Protein AF-A0A6A6KRF0-F1 (afdb_monomer)

Structure (mmCIF, N/CA/C/O backbone):
data_AF-A0A6A6KRF0-F1
#
_entry.id   AF-A0A6A6KRF0-F1
#
loop_
_atom_site.group_PDB
_atom_site.id
_atom_site.type_symbol
_atom_site.label_atom_id
_atom_site.label_alt_id
_atom_site.label_comp_id
_atom_site.label_asym_id
_atom_site.label_entity_id
_atom_site.label_seq_id
_atom_site.pdbx_PDB_ins_code
_atom_site.Cartn_x
_atom_site.Cartn_y
_atom_site.Cartn_z
_atom_site.occupancy
_atom_site.B_iso_or_equiv
_atom_site.auth_seq_id
_atom_site.auth_comp_id
_atom_site.auth_asym_id
_atom_site.auth_atom_id
_atom_site.pdbx_PDB_model_num
ATOM 1 N N . MET A 1 1 ? -29.923 57.432 31.702 1.00 40.44 1 MET A N 1
ATOM 2 C CA . MET A 1 1 ? -30.692 56.488 30.865 1.00 40.44 1 MET A CA 1
ATOM 3 C C . MET A 1 1 ? -30.239 56.739 29.430 1.00 40.44 1 MET A C 1
ATOM 5 O O . MET A 1 1 ? -30.618 57.753 28.875 1.00 40.44 1 MET A O 1
ATOM 9 N N . ALA A 1 2 ? -29.153 56.120 28.953 1.00 29.38 2 ALA A N 1
ATOM 10 C CA . ALA A 1 2 ? -29.096 54.740 28.443 1.00 29.38 2 ALA A CA 1
ATOM 11 C C . ALA A 1 2 ? -30.158 54.537 27.341 1.00 29.38 2 ALA A C 1
ATOM 13 O O . ALA A 1 2 ? -31.324 54.795 27.592 1.00 29.38 2 ALA A O 1
ATOM 14 N N . SER A 1 3 ? -29.880 54.059 26.136 1.00 34.44 3 SER A N 1
ATOM 15 C CA . SER A 1 3 ? -28.674 53.484 25.549 1.00 34.44 3 SER A CA 1
ATOM 16 C C . SER A 1 3 ? -29.044 53.120 24.102 1.00 34.44 3 SER A C 1
ATOM 18 O O . SER A 1 3 ? -30.196 52.786 23.841 1.00 34.44 3 SER A O 1
ATOM 20 N N . THR A 1 4 ? -28.073 53.147 23.188 1.00 49.44 4 THR A N 1
ATOM 21 C CA . THR A 1 4 ? -27.932 52.157 22.098 1.00 49.44 4 THR A CA 1
ATOM 22 C C . THR A 1 4 ? -29.224 51.635 21.437 1.00 49.44 4 THR A C 1
ATOM 24 O O . THR A 1 4 ? -29.670 50.532 21.746 1.00 49.44 4 THR A O 1
ATOM 27 N N . SER A 1 5 ? -29.802 52.359 20.475 1.00 45.78 5 SER A N 1
ATOM 28 C CA . SER A 1 5 ? -30.867 51.788 19.620 1.00 45.78 5 SER A CA 1
ATOM 29 C C . SER A 1 5 ? -30.705 52.038 18.118 1.00 45.78 5 SER A C 1
ATOM 31 O O . SER A 1 5 ? -31.487 51.516 17.330 1.00 45.78 5 SER A O 1
ATOM 33 N N . HIS A 1 6 ? -29.659 52.752 17.688 1.00 45.44 6 HIS A N 1
ATOM 34 C CA . HIS A 1 6 ? -29.453 53.055 16.265 1.00 45.44 6 HIS A CA 1
ATOM 35 C C . HIS A 1 6 ? -28.364 52.218 15.572 1.00 45.44 6 HIS A C 1
ATOM 37 O O . HIS A 1 6 ? -28.175 52.367 14.371 1.00 45.44 6 HIS A O 1
ATOM 43 N N . PHE A 1 7 ? -27.703 51.287 16.275 1.00 43.88 7 PHE A N 1
ATOM 44 C CA . PHE A 1 7 ? -26.679 50.404 15.679 1.00 43.88 7 PHE A CA 1
ATOM 45 C C . PHE A 1 7 ? -27.105 48.925 15.550 1.00 43.88 7 PHE A C 1
ATOM 47 O O . PHE A 1 7 ? -26.391 48.119 14.967 1.00 43.88 7 PHE A O 1
ATOM 54 N N . THR A 1 8 ? -28.300 48.557 16.022 1.00 43.25 8 THR A N 1
ATOM 55 C CA . THR A 1 8 ? -28.864 47.190 15.942 1.00 43.25 8 THR A CA 1
ATOM 56 C C . THR A 1 8 ? -29.976 47.032 14.900 1.00 43.25 8 THR A C 1
ATOM 58 O O . THR A 1 8 ? -30.535 45.950 14.752 1.00 43.25 8 THR A O 1
ATOM 61 N N . ILE A 1 9 ? -30.258 48.076 14.115 1.00 46.84 9 ILE A N 1
ATOM 62 C CA . ILE A 1 9 ? -31.250 48.043 13.024 1.00 46.84 9 ILE A CA 1
ATOM 63 C C . ILE A 1 9 ? -30.635 47.516 11.707 1.00 46.84 9 ILE A C 1
ATOM 65 O O . ILE A 1 9 ? -31.360 47.174 10.779 1.00 46.84 9 ILE A O 1
ATOM 69 N N . PHE A 1 10 ? -29.309 47.339 11.637 1.00 42.34 10 PHE A N 1
ATOM 70 C CA . PHE A 1 10 ? -28.617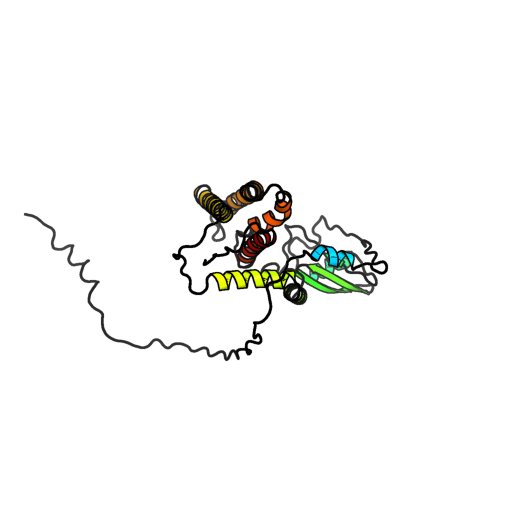 46.913 10.412 1.00 42.34 10 PHE A CA 1
ATOM 71 C C . PHE A 1 10 ? -28.231 45.419 10.355 1.00 42.34 10 PHE A C 1
ATOM 73 O O . PHE A 1 10 ? -27.721 44.971 9.335 1.00 42.34 10 PHE A O 1
ATOM 80 N N . VAL A 1 11 ? -28.474 44.626 11.411 1.00 47.75 11 VAL A N 1
ATOM 81 C CA . VAL A 1 11 ? -27.991 43.223 11.478 1.00 47.75 11 VAL A CA 1
ATOM 82 C C . VAL A 1 11 ? -29.100 42.169 11.665 1.00 47.75 11 VAL A C 1
ATOM 84 O O . VAL A 1 11 ? -28.839 40.988 11.475 1.00 47.75 11 VAL A O 1
ATOM 87 N N . SER A 1 12 ? -30.366 42.544 11.893 1.00 44.91 12 SER A N 1
ATOM 88 C CA . SER A 1 12 ? -31.427 41.555 12.204 1.00 44.91 12 SER A CA 1
ATOM 89 C C . SER A 1 12 ? -32.618 41.487 11.235 1.00 44.91 12 SER A C 1
ATOM 91 O O . SER A 1 12 ? -33.621 40.861 11.560 1.00 44.91 12 SER A O 1
ATOM 93 N N . LEU A 1 13 ? -32.530 42.053 10.026 1.00 36.41 13 LEU A N 1
ATOM 94 C CA . LEU A 1 13 ? -33.591 41.936 9.000 1.00 36.41 13 LEU A CA 1
ATOM 95 C C . LEU A 1 13 ? -33.101 41.371 7.654 1.00 36.41 13 LEU A C 1
ATOM 97 O O . LEU A 1 13 ? -33.755 41.528 6.629 1.00 36.41 13 LEU A O 1
ATOM 101 N N . LEU A 1 14 ? -31.986 40.635 7.678 1.00 40.81 14 LEU A N 1
ATOM 102 C CA . LEU A 1 14 ? -31.446 39.870 6.542 1.00 40.81 14 LEU A CA 1
ATOM 103 C C . LEU A 1 14 ? -31.863 38.384 6.574 1.00 40.81 14 LEU A C 1
ATOM 105 O O . LEU A 1 14 ? -31.236 37.548 5.934 1.00 40.81 14 LEU A O 1
ATOM 109 N N . VAL A 1 15 ? -32.920 38.048 7.328 1.00 49.50 15 VAL A N 1
ATOM 110 C CA . VAL A 1 15 ? -33.377 36.656 7.511 1.00 49.50 15 VAL A CA 1
ATOM 111 C C . VAL A 1 15 ? -34.761 36.359 6.918 1.00 49.50 15 VAL A C 1
ATOM 113 O O . VAL A 1 15 ? -35.075 35.188 6.762 1.00 49.50 15 VAL A O 1
ATOM 116 N N . LEU A 1 16 ? -35.597 37.324 6.505 1.00 37.59 16 LEU A N 1
ATOM 117 C CA . LEU A 1 16 ? -37.008 36.981 6.211 1.00 37.59 16 LEU A CA 1
ATOM 118 C C . LEU A 1 16 ? -37.691 37.673 5.018 1.00 37.59 16 LEU A C 1
ATOM 120 O O . LEU A 1 16 ? -38.912 37.768 5.004 1.00 37.59 16 LEU A O 1
ATOM 124 N N . PHE A 1 17 ? -36.961 38.070 3.968 1.00 34.56 17 PHE A N 1
ATOM 125 C CA . PHE A 1 17 ? -37.597 38.488 2.704 1.00 34.56 17 PHE A CA 1
ATOM 126 C C . PHE A 1 17 ? -36.826 38.028 1.459 1.00 34.56 17 PHE A C 1
ATOM 128 O O . PHE A 1 17 ? -36.061 38.778 0.862 1.00 34.56 17 PHE A O 1
ATOM 135 N N . SER A 1 18 ? -37.034 36.772 1.060 1.00 35.38 18 SER A N 1
ATOM 136 C CA . SER A 1 18 ? -37.181 36.363 -0.356 1.00 35.38 18 SER A CA 1
ATOM 137 C C . SER A 1 18 ? -37.482 34.863 -0.468 1.00 35.38 18 SER A C 1
ATOM 139 O O . SER A 1 18 ? -36.851 34.110 -1.200 1.00 35.38 18 SER A O 1
ATOM 141 N N . VAL A 1 19 ? -38.528 34.421 0.237 1.00 43.69 19 VAL A N 1
ATOM 142 C CA . VAL A 1 19 ? -39.391 33.372 -0.312 1.00 43.69 19 VAL A CA 1
ATOM 143 C C . VAL A 1 19 ? -40.259 34.080 -1.346 1.00 43.69 19 VAL A C 1
ATOM 145 O O . VAL A 1 19 ? -41.091 34.882 -0.944 1.00 43.69 19 VAL A O 1
ATOM 148 N N . LEU A 1 20 ? -40.013 33.856 -2.641 1.00 35.69 20 LEU A N 1
ATOM 149 C CA . LEU A 1 20 ? -41.007 33.739 -3.725 1.00 35.69 20 LEU A CA 1
ATOM 150 C C . LEU A 1 20 ? -40.373 33.986 -5.108 1.00 35.69 20 LEU A C 1
ATOM 152 O O . LEU A 1 20 ? -39.932 35.085 -5.424 1.00 35.69 20 LEU A O 1
ATOM 156 N N . HIS A 1 21 ? -40.527 32.948 -5.935 1.00 39.78 21 HIS A N 1
ATOM 157 C CA . HIS A 1 21 ? -40.586 32.909 -7.403 1.00 39.78 21 HIS A CA 1
ATOM 158 C C . HIS A 1 21 ? -39.338 32.485 -8.220 1.00 39.78 21 HIS A C 1
ATOM 160 O O . HIS A 1 21 ? -38.205 32.678 -7.791 1.00 39.78 21 HIS A O 1
ATOM 166 N N . PRO A 1 22 ? -39.574 31.772 -9.351 1.00 44.53 22 PRO A N 1
ATOM 167 C CA . PRO A 1 22 ? -38.852 30.569 -9.758 1.00 44.53 22 PRO A CA 1
ATOM 168 C C . PRO A 1 22 ? -38.267 30.676 -11.181 1.00 44.53 22 PRO A C 1
ATOM 170 O O . PRO A 1 22 ? -38.549 31.621 -11.909 1.00 44.53 22 PRO A O 1
ATOM 173 N N . ALA A 1 23 ? -37.556 29.620 -11.600 1.00 31.73 23 ALA A N 1
ATOM 174 C CA . ALA A 1 23 ? -37.111 29.362 -12.978 1.00 31.73 23 ALA A CA 1
ATOM 175 C C . ALA A 1 23 ? -36.056 30.381 -13.491 1.00 31.73 23 ALA A C 1
ATOM 177 O O . ALA A 1 23 ? -36.060 31.549 -13.153 1.00 31.73 23 ALA A O 1
ATOM 178 N N . ILE A 1 24 ? -35.041 30.061 -14.286 1.00 36.06 24 ILE A N 1
ATOM 179 C CA . ILE A 1 24 ? -34.819 29.025 -15.285 1.00 36.06 24 ILE A CA 1
ATOM 180 C C . ILE A 1 24 ? -33.305 28.765 -15.244 1.00 36.06 24 ILE A C 1
ATOM 182 O O . ILE A 1 24 ? -32.522 29.623 -15.641 1.00 36.06 24 ILE A O 1
ATOM 186 N N . ALA A 1 25 ? -32.875 27.596 -14.776 1.00 34.72 25 ALA A N 1
ATOM 187 C CA . ALA A 1 25 ? -31.524 27.109 -15.033 1.00 34.72 25 ALA A CA 1
ATOM 188 C C . ALA A 1 25 ? -31.649 25.949 -16.017 1.00 34.72 25 ALA A C 1
ATOM 190 O O . ALA A 1 25 ? -32.076 24.847 -15.676 1.00 34.72 25 ALA A O 1
ATOM 191 N N . THR A 1 26 ? -31.336 26.245 -17.273 1.00 34.00 26 THR A N 1
ATOM 192 C CA . THR A 1 26 ? -31.187 25.286 -18.359 1.00 34.00 26 THR A CA 1
ATOM 193 C C . THR A 1 26 ? -30.138 24.244 -17.983 1.00 34.00 26 THR A C 1
ATOM 195 O O . THR A 1 26 ? -28.932 24.484 -18.021 1.00 34.00 26 THR A O 1
ATOM 198 N N . THR A 1 27 ? -30.596 23.047 -17.632 1.00 35.41 27 THR A N 1
ATOM 199 C CA . THR A 1 27 ? -29.743 21.866 -17.566 1.00 35.41 27 THR A CA 1
ATOM 200 C C . THR A 1 27 ? -29.280 21.532 -18.982 1.00 35.41 27 THR A C 1
ATOM 202 O O . THR A 1 27 ? -30.061 21.145 -19.852 1.00 35.41 27 THR A O 1
ATOM 205 N N . ARG A 1 28 ? -27.979 21.689 -19.247 1.00 37.41 28 ARG A N 1
ATOM 206 C CA . ARG A 1 28 ? -27.362 21.081 -20.428 1.00 37.41 28 ARG A CA 1
ATOM 207 C C . ARG A 1 28 ? -27.360 19.565 -20.225 1.00 37.41 28 ARG A C 1
ATOM 209 O O . ARG A 1 28 ? -26.507 19.022 -19.534 1.00 37.41 28 ARG A O 1
ATOM 216 N N . LYS A 1 29 ? -28.342 18.898 -20.836 1.00 37.50 29 LYS A N 1
ATOM 217 C CA . LYS A 1 29 ? -28.305 17.469 -21.163 1.00 37.50 29 LYS A CA 1
ATOM 218 C C . LYS A 1 29 ? -27.064 17.195 -22.018 1.00 37.50 29 LYS A C 1
ATOM 220 O O . LYS A 1 29 ? -26.985 17.691 -23.139 1.00 37.50 29 LYS A O 1
ATOM 225 N N . LEU A 1 30 ? -26.155 16.356 -21.530 1.00 32.53 30 LEU A 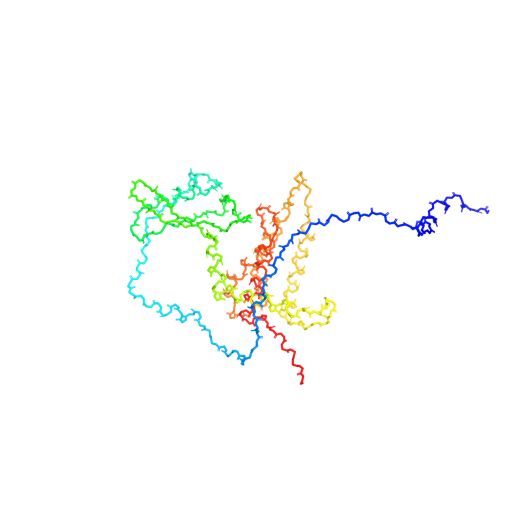N 1
ATOM 226 C CA . LEU A 1 30 ? -25.300 15.546 -22.392 1.00 32.53 30 LEU A CA 1
ATOM 227 C C . LEU A 1 30 ? -25.815 14.108 -22.285 1.00 32.53 30 LEU A C 1
ATOM 229 O O . LEU A 1 30 ? -25.517 13.388 -21.338 1.00 32.53 30 LEU A O 1
ATOM 233 N N . ALA A 1 31 ? -26.677 13.729 -23.225 1.00 37.94 31 ALA A N 1
ATOM 234 C CA . ALA A 1 31 ? -27.072 12.345 -23.419 1.00 37.94 31 ALA A CA 1
ATOM 235 C C . ALA A 1 31 ? -25.912 11.624 -24.117 1.00 37.94 31 ALA A C 1
ATOM 237 O O . ALA A 1 31 ? -25.793 11.675 -25.338 1.00 37.94 31 ALA A O 1
ATOM 238 N N . ALA A 1 32 ? -25.042 10.980 -23.342 1.00 38.09 32 ALA A N 1
ATOM 239 C CA . ALA A 1 32 ? -24.248 9.877 -23.856 1.00 38.09 32 ALA A CA 1
ATOM 240 C C . ALA A 1 32 ? -25.083 8.608 -23.657 1.00 38.09 32 ALA A C 1
ATOM 242 O O . ALA A 1 32 ? -25.339 8.195 -22.528 1.00 38.09 32 ALA A O 1
ATOM 243 N N . LEU A 1 33 ? -25.562 8.035 -24.761 1.00 37.91 33 LEU A N 1
ATOM 244 C CA . LEU A 1 33 ? -26.163 6.705 -24.803 1.00 37.91 33 LEU A CA 1
ATOM 245 C C . LEU A 1 33 ? -25.072 5.679 -24.469 1.00 37.91 33 LEU A C 1
ATOM 247 O O . LEU A 1 33 ? -24.422 5.139 -25.359 1.00 37.91 33 LEU A O 1
ATOM 251 N N . ILE A 1 34 ? -24.841 5.443 -23.180 1.00 38.34 34 ILE A N 1
ATOM 252 C CA . ILE A 1 34 ? -24.138 4.248 -22.726 1.00 38.34 34 ILE A CA 1
ATOM 253 C C . ILE A 1 34 ? -25.173 3.132 -22.779 1.00 38.34 34 ILE A C 1
ATOM 255 O O . ILE A 1 34 ? -26.094 3.077 -21.969 1.00 38.34 34 ILE A O 1
ATOM 259 N N . GLN A 1 35 ? -25.057 2.279 -23.790 1.00 37.38 35 GLN A N 1
ATOM 260 C CA . GLN A 1 35 ? -25.778 1.019 -23.819 1.00 37.38 35 GLN A CA 1
ATOM 261 C C . GLN A 1 35 ? -25.206 0.149 -22.698 1.00 37.38 35 GLN A C 1
ATOM 263 O O . GLN A 1 35 ? -24.095 -0.368 -22.822 1.00 37.38 35 GLN A O 1
ATOM 268 N N . GLU A 1 36 ? -25.933 0.050 -21.582 1.00 40.28 36 GLU A N 1
ATOM 269 C CA . GLU A 1 36 ? -25.597 -0.876 -20.503 1.00 40.28 36 GLU A CA 1
ATOM 270 C C . GLU A 1 36 ? -25.498 -2.289 -21.088 1.00 40.28 36 GLU A C 1
ATOM 272 O O . GLU A 1 36 ? -26.443 -2.804 -21.693 1.00 40.28 36 GLU A O 1
ATOM 277 N N . GLN A 1 37 ? -24.320 -2.903 -20.958 1.00 32.44 37 GLN A N 1
ATOM 278 C CA . GLN A 1 37 ? -24.177 -4.324 -21.242 1.00 32.44 37 GLN A CA 1
ATOM 279 C C . GLN A 1 37 ? -25.045 -5.097 -20.242 1.00 32.44 37 GLN A C 1
ATOM 281 O O . GLN A 1 37 ? -25.014 -4.779 -19.051 1.00 32.44 37 GLN A O 1
ATOM 286 N N . PRO A 1 38 ? -25.814 -6.108 -20.684 1.00 32.62 38 PRO A N 1
ATOM 287 C CA . PRO A 1 38 ? -26.622 -6.891 -19.766 1.00 32.62 38 PRO A CA 1
ATOM 288 C C . PRO A 1 38 ? -25.705 -7.569 -18.748 1.00 32.62 38 PRO A C 1
ATOM 290 O O . PRO A 1 38 ? -24.733 -8.229 -19.120 1.00 32.62 38 PRO A O 1
ATOM 293 N N . LEU A 1 39 ? -26.024 -7.383 -17.465 1.00 38.88 39 LEU A N 1
ATOM 294 C CA . LEU A 1 39 ? -25.371 -8.038 -16.337 1.00 38.88 39 LEU A CA 1
ATOM 295 C C . LEU A 1 39 ? -25.420 -9.552 -16.548 1.00 38.88 39 LEU A C 1
ATOM 297 O O . LEU A 1 39 ? -26.435 -10.203 -16.307 1.00 38.88 39 LEU A O 1
ATOM 301 N N . LEU A 1 40 ? -24.311 -10.114 -17.020 1.00 37.84 40 LEU A N 1
ATOM 302 C CA . LEU A 1 40 ? -24.166 -11.546 -17.203 1.00 37.84 40 LEU A CA 1
ATOM 303 C C . LEU A 1 40 ? -23.562 -12.156 -15.940 1.00 37.84 40 LEU A C 1
ATOM 305 O O . LEU A 1 40 ? -22.416 -12.590 -15.961 1.00 37.84 40 LEU A O 1
ATOM 309 N N . LEU A 1 41 ? -24.320 -12.199 -14.842 1.00 31.59 41 LEU A N 1
ATOM 310 C CA . LEU A 1 41 ? -24.096 -13.255 -13.856 1.00 31.59 41 LEU A CA 1
ATOM 311 C C . LEU A 1 41 ? -25.312 -13.479 -12.952 1.00 31.59 41 LEU A C 1
ATOM 313 O O . LEU A 1 41 ? -25.585 -12.713 -12.033 1.00 31.59 41 LEU A O 1
ATOM 317 N N . ASN A 1 42 ? -26.005 -14.591 -13.184 1.00 29.66 42 ASN A N 1
ATOM 318 C CA . ASN A 1 42 ? -26.851 -15.208 -12.169 1.00 29.66 42 ASN A CA 1
ATOM 319 C C . ASN A 1 42 ? -25.930 -15.975 -11.209 1.00 29.66 42 ASN A C 1
ATOM 321 O O . ASN A 1 42 ? -25.217 -16.877 -11.650 1.00 29.66 42 ASN A O 1
ATOM 325 N N . TYR A 1 43 ? -25.918 -15.621 -9.921 1.00 33.72 43 TYR A N 1
ATOM 326 C CA . TYR A 1 43 ? -24.999 -16.204 -8.936 1.00 33.72 43 TYR A CA 1
ATOM 327 C C . TYR A 1 43 ? -25.731 -16.782 -7.719 1.00 33.72 43 TYR A C 1
ATOM 329 O O . TYR A 1 43 ? -25.907 -16.078 -6.726 1.00 33.72 43 TYR A O 1
ATOM 337 N N . HIS A 1 44 ? -26.126 -18.062 -7.781 1.00 44.81 44 HIS A N 1
ATOM 338 C CA . HIS A 1 44 ? -26.315 -18.930 -6.603 1.00 44.81 44 HIS A CA 1
ATOM 339 C C . HIS A 1 44 ? -26.319 -20.434 -6.972 1.00 44.81 44 HIS A C 1
ATOM 341 O O . HIS A 1 44 ? -26.787 -20.785 -8.054 1.00 44.81 44 HIS A O 1
ATOM 347 N N . ASN A 1 45 ? -25.829 -21.288 -6.042 1.00 32.56 45 ASN A N 1
ATOM 348 C CA . ASN A 1 45 ? -26.308 -22.652 -5.674 1.00 32.56 45 ASN A CA 1
ATOM 349 C C . ASN A 1 45 ? -25.202 -23.703 -5.389 1.00 32.56 45 ASN A C 1
ATOM 351 O O . ASN A 1 45 ? -25.101 -24.709 -6.089 1.00 32.56 45 ASN A O 1
ATOM 355 N N . GLY A 1 46 ? -24.408 -23.539 -4.321 1.00 35.78 46 GLY A N 1
ATOM 356 C CA . GLY A 1 46 ? -23.502 -24.599 -3.842 1.00 35.78 46 GLY A CA 1
ATOM 357 C C . GLY A 1 46 ? -22.903 -24.338 -2.449 1.00 35.78 46 GLY A C 1
ATOM 358 O O . GLY A 1 46 ? -22.877 -23.184 -2.020 1.00 35.78 46 GLY A O 1
ATOM 359 N N . PRO A 1 47 ? -22.459 -25.383 -1.716 1.00 27.69 47 PRO A N 1
ATOM 360 C CA . PRO A 1 47 ? -21.969 -25.254 -0.341 1.00 27.69 47 PRO A CA 1
ATOM 361 C C . PRO A 1 47 ? -20.583 -24.585 -0.244 1.00 27.69 47 PRO A C 1
ATOM 363 O O . PRO A 1 47 ? -19.763 -24.699 -1.155 1.00 27.69 47 PRO A O 1
ATOM 366 N N . LEU A 1 48 ? -20.325 -23.914 0.894 1.00 34.59 48 LEU A N 1
ATOM 367 C CA . LEU A 1 48 ? -19.073 -23.208 1.214 1.00 34.59 48 LEU A CA 1
ATOM 368 C C . LEU A 1 48 ? -17.831 -24.105 1.062 1.00 34.59 48 LEU A C 1
ATOM 370 O O . LEU A 1 48 ? -17.792 -25.237 1.549 1.00 34.59 48 LEU A O 1
ATOM 374 N N . LEU A 1 49 ? -16.791 -23.553 0.431 1.00 31.14 49 LEU A N 1
ATOM 375 C CA . LEU A 1 49 ? -15.521 -24.227 0.173 1.00 31.14 49 LEU A CA 1
ATOM 376 C C . LEU A 1 49 ? -14.765 -24.543 1.471 1.00 31.14 49 LEU A C 1
ATOM 378 O O . LEU A 1 49 ? -14.437 -23.669 2.272 1.00 31.14 49 LEU A O 1
ATOM 382 N N . LYS A 1 50 ? -14.444 -25.829 1.628 1.00 27.98 50 LYS A N 1
ATOM 383 C CA . LYS A 1 50 ? -13.503 -26.360 2.614 1.00 27.98 50 LYS A CA 1
ATOM 384 C C . LYS A 1 50 ? -12.083 -25.995 2.167 1.00 27.98 50 LYS A C 1
ATOM 386 O O . LYS A 1 50 ? -11.694 -26.293 1.041 1.00 27.98 50 LYS A O 1
ATOM 391 N N . ALA A 1 51 ? -11.328 -25.339 3.042 1.00 42.31 51 ALA A N 1
ATOM 392 C CA . ALA A 1 51 ? -9.979 -24.869 2.756 1.00 42.31 51 ALA A CA 1
ATOM 393 C C . ALA A 1 51 ? -8.974 -26.020 2.572 1.00 42.31 51 ALA A C 1
ATOM 395 O O . ALA A 1 51 ? -8.889 -26.934 3.393 1.00 42.31 51 ALA A O 1
ATOM 396 N N . THR A 1 52 ? -8.150 -25.925 1.530 1.00 32.38 52 THR A N 1
ATOM 397 C CA . THR A 1 52 ? -6.793 -26.486 1.456 1.00 32.38 52 THR A CA 1
ATOM 398 C C . THR A 1 52 ? -5.979 -25.542 0.565 1.00 32.38 52 THR A C 1
ATOM 400 O O . THR A 1 52 ? -6.483 -25.048 -0.438 1.00 32.38 52 THR A O 1
ATOM 403 N N . ILE A 1 53 ? -4.773 -25.184 1.004 1.00 48.50 53 ILE A N 1
ATOM 404 C CA . ILE A 1 53 ? -3.917 -24.121 0.454 1.00 48.50 53 ILE A CA 1
ATOM 405 C C . ILE A 1 53 ? -3.145 -24.673 -0.758 1.00 48.50 53 ILE A C 1
ATOM 407 O O . ILE A 1 53 ? -2.345 -25.584 -0.587 1.00 48.50 53 ILE A O 1
ATOM 411 N N . VAL A 1 54 ? -3.371 -24.136 -1.969 1.00 43.28 54 VAL A N 1
ATOM 412 C CA . VAL A 1 54 ? -2.948 -24.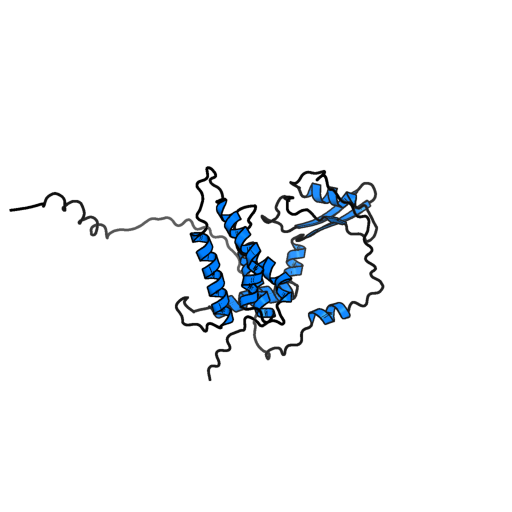787 -3.240 1.00 43.28 54 VAL A CA 1
ATOM 413 C C . VAL A 1 54 ? -1.806 -24.075 -3.993 1.00 43.28 54 VAL A C 1
ATOM 415 O O . VAL A 1 54 ? -1.232 -24.653 -4.911 1.00 43.28 54 VAL A O 1
ATOM 418 N N . TRP A 1 55 ? -1.387 -22.852 -3.632 1.00 36.97 55 TRP A N 1
ATOM 419 C CA . TRP A 1 55 ? -0.395 -22.134 -4.466 1.00 36.97 55 TRP A CA 1
ATOM 420 C C . TRP A 1 55 ? 0.980 -22.838 -4.547 1.00 36.97 55 TRP A C 1
ATOM 422 O O . TRP A 1 55 ? 1.620 -22.815 -5.597 1.00 36.97 55 TRP A O 1
ATOM 432 N N . TRP A 1 56 ? 1.410 -23.542 -3.495 1.00 34.91 56 TRP A N 1
ATOM 433 C CA . TRP A 1 56 ? 2.667 -24.308 -3.505 1.00 34.91 56 TRP A CA 1
ATOM 434 C C . TRP A 1 56 ? 2.588 -25.642 -4.277 1.00 34.91 56 TRP A C 1
ATOM 436 O O . TRP A 1 56 ? 3.619 -26.196 -4.645 1.00 34.91 56 TRP A O 1
ATOM 446 N N . GLU A 1 57 ? 1.392 -26.160 -4.577 1.00 40.28 57 GLU A N 1
ATOM 447 C CA . GLU A 1 57 ? 1.224 -27.427 -5.310 1.00 40.28 57 GLU A CA 1
ATOM 448 C C . GLU A 1 57 ? 1.257 -27.218 -6.836 1.00 40.28 57 GLU A C 1
ATOM 450 O O . GLU A 1 57 ? 1.708 -28.081 -7.592 1.00 40.28 57 GLU A O 1
ATOM 455 N N . THR A 1 58 ? 0.868 -26.026 -7.299 1.00 37.25 58 THR A N 1
ATOM 456 C CA . THR A 1 58 ? 0.920 -25.640 -8.716 1.00 37.25 58 THR A CA 1
ATOM 457 C C . THR A 1 58 ? 2.358 -25.471 -9.210 1.00 37.25 58 THR A C 1
ATOM 459 O O . THR A 1 58 ? 2.671 -25.919 -10.311 1.00 37.25 58 THR A O 1
ATOM 462 N N . THR A 1 59 ? 3.271 -24.929 -8.395 1.00 40.16 59 THR A N 1
ATOM 463 C CA . THR A 1 59 ? 4.706 -24.869 -8.736 1.00 40.16 59 THR A CA 1
ATOM 464 C C . THR A 1 59 ? 5.365 -26.255 -8.745 1.00 40.16 59 THR A C 1
ATOM 466 O O . THR A 1 59 ? 6.279 -26.486 -9.533 1.00 40.16 59 THR A O 1
ATOM 469 N N . GLY A 1 60 ? 4.848 -27.214 -7.968 1.00 38.38 60 GLY A N 1
ATOM 470 C CA . GLY A 1 60 ? 5.289 -28.615 -7.971 1.00 38.38 60 GLY A CA 1
ATOM 471 C C . GLY A 1 60 ? 4.851 -29.436 -9.195 1.00 38.38 60 GLY A C 1
ATOM 472 O O . GLY A 1 60 ? 5.477 -30.454 -9.499 1.00 38.38 60 GLY A O 1
ATOM 473 N N . ARG A 1 61 ? 3.817 -29.001 -9.935 1.00 40.81 61 ARG A N 1
ATOM 474 C CA . ARG A 1 61 ? 3.368 -29.662 -11.180 1.00 40.81 61 ARG A CA 1
ATOM 475 C C . ARG A 1 61 ? 4.154 -29.238 -12.421 1.00 40.81 61 ARG A C 1
ATOM 477 O O . ARG A 1 61 ? 4.121 -29.955 -13.418 1.00 40.81 61 ARG A O 1
ATOM 484 N N . TYR A 1 62 ? 4.931 -28.157 -12.354 1.00 42.34 62 TYR A N 1
ATOM 485 C CA . TYR A 1 62 ? 5.907 -27.802 -13.388 1.00 42.34 62 TYR A CA 1
ATOM 486 C C . TYR A 1 62 ? 7.202 -28.615 -13.227 1.00 42.34 62 TYR A C 1
ATOM 488 O O . TYR A 1 62 ? 8.292 -28.068 -13.074 1.00 42.34 62 TYR A O 1
ATOM 496 N N . ARG A 1 63 ? 7.107 -29.949 -13.318 1.00 35.81 63 ARG A N 1
ATOM 497 C CA . ARG A 1 63 ? 8.240 -30.725 -13.835 1.00 35.81 63 ARG A CA 1
ATOM 498 C C . ARG A 1 63 ? 8.295 -30.470 -15.333 1.00 35.81 63 ARG A C 1
ATOM 500 O O . ARG A 1 63 ? 7.530 -31.044 -16.102 1.00 35.81 63 ARG A O 1
ATOM 507 N N . GLY A 1 64 ? 9.173 -29.558 -15.727 1.00 40.97 64 GLY A N 1
ATOM 508 C CA . GLY A 1 64 ? 9.500 -29.353 -17.124 1.00 40.97 64 GLY A CA 1
ATOM 509 C C . GLY A 1 64 ? 10.225 -30.564 -17.721 1.00 40.97 64 GLY A C 1
ATOM 510 O O . GLY A 1 64 ? 10.921 -31.306 -17.027 1.00 40.97 64 GLY A O 1
ATOM 511 N N . GLY A 1 65 ? 10.169 -30.674 -19.049 1.00 47.50 65 GLY A N 1
ATOM 512 C CA . GLY A 1 65 ? 11.446 -30.827 -19.746 1.00 47.50 65 GLY A CA 1
ATOM 513 C C . GLY A 1 65 ? 12.338 -29.635 -19.362 1.00 47.50 65 GLY A C 1
ATOM 514 O O . GLY A 1 65 ? 11.798 -28.582 -19.014 1.00 47.50 65 GLY A O 1
ATOM 515 N N . PRO A 1 66 ? 13.670 -29.777 -19.338 1.00 42.78 66 PRO A N 1
ATOM 516 C CA . PRO A 1 66 ? 14.557 -28.768 -18.766 1.00 42.78 66 PRO A CA 1
ATOM 517 C C . PRO A 1 66 ? 14.282 -27.377 -19.358 1.00 42.78 66 PRO A C 1
ATOM 519 O O . PRO A 1 66 ? 14.618 -27.096 -20.504 1.00 42.78 66 PRO A O 1
ATOM 522 N N . CYS A 1 67 ? 13.656 -26.500 -18.568 1.00 47.38 67 CYS A N 1
ATOM 523 C CA . CYS A 1 67 ? 13.606 -25.069 -18.826 1.00 47.38 67 CYS A CA 1
ATOM 524 C C . CYS A 1 67 ? 14.764 -24.464 -18.044 1.00 47.38 67 CYS A C 1
ATOM 526 O O . CYS A 1 67 ? 14.613 -23.970 -16.928 1.00 47.38 67 CYS A O 1
ATOM 528 N N . THR A 1 68 ? 15.964 -24.611 -18.591 1.00 46.75 68 THR A N 1
ATOM 529 C CA . THR A 1 68 ? 17.131 -23.949 -18.029 1.00 46.75 68 THR A CA 1
ATOM 530 C C . THR A 1 68 ? 17.073 -22.497 -18.479 1.00 46.75 68 THR A C 1
ATOM 532 O O . THR A 1 68 ? 17.532 -22.151 -19.565 1.00 46.75 68 THR A O 1
ATOM 535 N N . VAL A 1 69 ? 16.463 -21.645 -17.654 1.00 51.56 69 VAL A N 1
ATOM 536 C CA . VAL A 1 69 ? 16.616 -20.198 -17.795 1.00 51.56 69 VAL A CA 1
ATOM 537 C C . VAL A 1 69 ? 18.040 -19.879 -17.370 1.00 51.56 69 VAL A C 1
ATOM 539 O O . VAL A 1 69 ? 18.372 -19.878 -16.187 1.00 51.56 69 VAL A O 1
ATOM 542 N N . VAL A 1 70 ? 18.903 -19.678 -18.356 1.00 55.28 70 VAL A N 1
ATOM 543 C CA . VAL A 1 70 ? 20.261 -19.204 -18.121 1.00 55.28 70 VAL A CA 1
ATOM 544 C C . VAL A 1 70 ? 20.214 -17.689 -18.150 1.00 55.28 70 VAL A C 1
ATOM 546 O O . VAL A 1 70 ? 19.634 -17.090 -19.058 1.00 55.28 70 VAL A O 1
ATOM 549 N N . LEU A 1 71 ? 20.824 -17.067 -17.148 1.00 59.12 71 LEU A N 1
ATOM 550 C CA . LEU A 1 71 ? 21.034 -15.634 -17.168 1.00 59.12 71 LEU A CA 1
ATOM 551 C C . LEU A 1 71 ? 21.919 -15.302 -18.370 1.00 59.12 71 LEU A C 1
ATOM 553 O O . LEU A 1 71 ? 23.059 -15.757 -18.463 1.00 59.12 71 LEU A O 1
ATOM 557 N N . GLY A 1 72 ? 21.345 -14.564 -19.316 1.00 68.81 72 GLY A N 1
ATOM 558 C CA . GLY A 1 72 ? 22.067 -14.074 -20.477 1.00 68.81 72 GLY A CA 1
ATOM 559 C C . GLY A 1 72 ? 23.066 -12.982 -20.099 1.00 68.81 72 GLY A C 1
ATOM 560 O O . GLY A 1 72 ? 23.412 -12.772 -18.937 1.00 68.81 72 GLY A O 1
ATOM 561 N N . ASN A 1 73 ? 23.517 -12.251 -21.110 1.00 78.50 73 ASN A N 1
ATOM 562 C CA . ASN A 1 73 ? 24.414 -11.123 -20.917 1.00 78.50 73 ASN A CA 1
ATOM 563 C C . ASN A 1 73 ? 23.790 -10.074 -19.977 1.00 78.50 73 ASN A C 1
ATOM 565 O O . ASN A 1 73 ? 22.675 -9.602 -20.206 1.00 78.50 73 ASN A O 1
ATOM 569 N N . GLN A 1 74 ? 24.530 -9.701 -18.936 1.00 81.31 74 GLN A N 1
ATOM 570 C CA . GLN A 1 74 ? 24.123 -8.679 -17.979 1.00 81.31 74 GLN A CA 1
ATOM 571 C C . GLN A 1 74 ? 24.847 -7.381 -18.296 1.00 81.31 74 GLN A C 1
ATOM 573 O O . GLN A 1 74 ? 26.072 -7.345 -18.386 1.00 81.31 74 GLN A O 1
ATOM 578 N N . VAL A 1 75 ? 24.078 -6.309 -18.445 1.00 81.94 75 VAL A N 1
ATOM 579 C CA . VAL A 1 75 ? 24.615 -4.983 -18.733 1.00 81.94 75 VAL A CA 1
ATOM 580 C C . VAL A 1 75 ? 24.212 -4.053 -17.606 1.00 81.94 75 VAL A C 1
ATOM 582 O O . VAL A 1 75 ? 23.030 -3.763 -17.433 1.00 81.94 75 VAL A O 1
ATOM 585 N N . LEU A 1 76 ? 25.207 -3.584 -16.860 1.00 83.12 76 LEU A N 1
ATOM 586 C CA . LEU A 1 76 ? 25.035 -2.546 -15.856 1.00 83.12 76 LEU A CA 1
ATOM 587 C C . LEU A 1 76 ? 25.362 -1.182 -16.476 1.00 83.12 76 LEU A C 1
ATOM 589 O O . LEU A 1 76 ? 26.392 -1.017 -17.127 1.00 83.12 76 LEU A O 1
ATOM 593 N N . ASP A 1 77 ? 24.472 -0.210 -16.289 1.00 82.62 77 ASP A N 1
ATOM 594 C CA . ASP A 1 77 ? 24.611 1.158 -16.801 1.00 82.62 77 ASP A CA 1
ATOM 595 C C . ASP A 1 77 ? 24.702 2.145 -15.628 1.00 82.62 77 ASP A C 1
ATOM 597 O O . ASP A 1 77 ? 23.746 2.848 -15.309 1.00 82.62 77 ASP A O 1
ATOM 601 N N . GLU A 1 78 ? 25.854 2.162 -14.952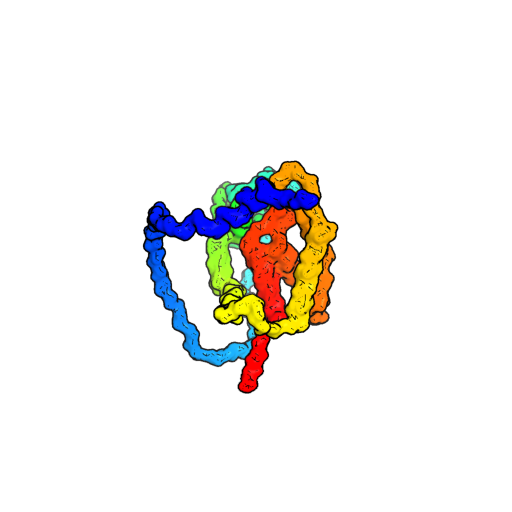 1.00 82.38 78 GLU A N 1
ATOM 602 C CA . GLU A 1 78 ? 26.079 2.956 -13.729 1.00 82.38 78 GLU A CA 1
ATOM 603 C C . GLU A 1 78 ? 26.012 4.470 -13.969 1.00 82.38 78 GLU A C 1
ATOM 605 O O . GLU A 1 78 ? 25.680 5.245 -13.074 1.00 82.38 78 GLU A O 1
ATOM 610 N N . ASN A 1 79 ? 26.303 4.898 -15.198 1.00 87.69 79 ASN A N 1
ATOM 611 C CA . ASN A 1 79 ? 26.400 6.308 -15.560 1.00 87.69 79 ASN A CA 1
ATOM 612 C C . ASN A 1 79 ? 25.078 6.898 -16.061 1.00 87.69 79 ASN A C 1
ATOM 614 O O . ASN A 1 79 ? 25.067 8.048 -16.499 1.00 87.69 79 ASN A O 1
ATOM 618 N N . TYR A 1 80 ? 23.976 6.138 -16.024 1.00 86.06 80 TYR A N 1
ATOM 619 C CA . TYR A 1 80 ? 22.684 6.556 -16.571 1.00 86.06 80 TYR A CA 1
ATOM 620 C C . TYR A 1 80 ? 22.839 7.079 -18.005 1.00 86.06 80 TYR A C 1
ATOM 622 O O . TYR A 1 80 ? 22.517 8.230 -18.289 1.00 86.06 80 TYR A O 1
ATOM 630 N N . SER A 1 81 ? 23.368 6.262 -18.923 1.00 87.56 81 SER A N 1
ATOM 631 C CA . SER A 1 81 ? 23.800 6.731 -20.255 1.00 87.56 81 SER A CA 1
ATOM 632 C C . SER A 1 81 ? 22.733 7.450 -21.099 1.00 87.56 81 SER A C 1
ATOM 634 O O . SER A 1 81 ? 23.075 8.172 -22.034 1.00 87.56 81 SER A O 1
ATOM 636 N N . LEU A 1 82 ? 21.445 7.271 -20.784 1.00 89.94 82 LEU A N 1
ATOM 637 C CA . LEU A 1 82 ? 20.312 7.950 -21.429 1.00 89.94 82 LEU A CA 1
ATOM 638 C C . LEU A 1 82 ? 19.601 8.961 -20.509 1.00 89.94 82 LEU A C 1
ATOM 640 O O . LEU A 1 82 ? 18.515 9.439 -20.835 1.00 89.94 82 LEU A O 1
ATOM 644 N N . GLY A 1 83 ? 20.223 9.295 -19.380 1.00 89.88 83 GLY A N 1
ATOM 645 C CA . GLY A 1 83 ? 19.688 10.138 -18.320 1.00 89.88 83 GLY A CA 1
ATOM 646 C C . GLY A 1 83 ? 18.765 9.396 -17.350 1.00 89.88 83 GLY A C 1
ATOM 647 O O . GLY A 1 83 ? 18.456 8.217 -17.510 1.00 89.88 83 GLY A O 1
ATOM 648 N N . LYS A 1 84 ? 18.301 10.129 -16.332 1.00 86.69 84 LYS A N 1
ATOM 649 C CA . LYS A 1 84 ? 17.350 9.649 -15.311 1.00 86.69 84 LYS A CA 1
ATOM 650 C C . LYS A 1 84 ? 15.882 9.904 -15.670 1.00 86.69 84 LYS A C 1
ATOM 652 O O . LYS A 1 84 ? 15.011 9.742 -14.830 1.00 86.69 84 LYS A O 1
ATOM 657 N N . SER A 1 85 ? 15.600 10.339 -16.896 1.00 89.75 85 SER A N 1
ATOM 658 C CA . SER A 1 85 ? 14.241 10.548 -17.403 1.00 89.75 85 SER A CA 1
ATOM 659 C C . SER A 1 85 ? 14.127 9.872 -18.762 1.00 89.75 85 SER A C 1
ATOM 661 O O . SER A 1 85 ? 14.717 10.332 -19.740 1.00 89.75 85 SER A O 1
ATOM 663 N N . LEU A 1 86 ? 13.439 8.732 -18.796 1.00 88.00 86 LEU A N 1
ATOM 664 C CA . LEU A 1 86 ? 13.422 7.816 -19.931 1.00 88.00 86 LEU A CA 1
ATOM 665 C C . LEU A 1 86 ? 12.058 7.793 -20.621 1.00 88.00 86 LEU A C 1
ATOM 667 O O . LEU A 1 86 ? 11.010 7.716 -19.987 1.00 88.00 86 LEU A O 1
ATOM 671 N N . LYS A 1 87 ? 12.084 7.772 -21.950 1.00 88.50 87 LYS A N 1
ATOM 672 C CA . LYS A 1 87 ? 10.932 7.573 -22.832 1.00 88.50 87 LYS A CA 1
ATOM 673 C C . LYS A 1 87 ? 10.851 6.130 -23.319 1.00 88.50 87 LYS A C 1
ATOM 675 O O . LYS A 1 87 ? 11.845 5.403 -23.331 1.00 88.50 87 LYS A O 1
ATOM 680 N N . THR A 1 88 ? 9.688 5.726 -23.829 1.00 81.31 88 THR A N 1
ATOM 681 C CA . THR A 1 88 ? 9.469 4.351 -24.336 1.00 81.31 88 THR A CA 1
ATOM 682 C C . THR A 1 88 ? 10.528 3.891 -25.365 1.00 81.31 88 THR A C 1
ATOM 684 O O . THR A 1 88 ? 11.032 2.774 -25.225 1.00 81.31 88 THR A O 1
ATOM 687 N N . PRO A 1 89 ? 10.958 4.711 -26.350 1.00 86.88 89 PRO A N 1
ATOM 688 C CA . PRO A 1 89 ? 12.021 4.313 -27.282 1.00 86.88 89 PRO A CA 1
ATOM 689 C C . PRO A 1 89 ? 13.384 4.092 -26.608 1.00 86.88 89 PRO A C 1
ATOM 691 O O . PRO A 1 89 ? 14.172 3.264 -27.062 1.00 86.88 89 PRO A O 1
ATOM 694 N N . GLN A 1 90 ? 13.661 4.802 -25.510 1.00 90.50 90 GLN A N 1
ATOM 695 C CA . GLN A 1 90 ? 14.905 4.653 -24.752 1.00 90.50 90 GLN A CA 1
ATOM 696 C C . GLN A 1 90 ? 14.923 3.335 -23.964 1.00 90.50 90 GLN A C 1
ATOM 698 O O . GLN A 1 90 ? 15.982 2.728 -23.851 1.00 90.50 90 GLN A O 1
ATOM 703 N N . LEU A 1 91 ? 13.769 2.824 -23.515 1.00 87.06 91 LEU A N 1
ATOM 704 C CA . LEU A 1 91 ? 13.672 1.489 -22.903 1.00 87.06 91 LEU A CA 1
ATOM 705 C C . LEU A 1 91 ? 14.025 0.376 -23.898 1.00 87.06 91 LEU A C 1
ATOM 707 O O . LEU A 1 91 ? 14.783 -0.531 -23.562 1.00 87.06 91 LEU A O 1
ATOM 711 N N . ALA A 1 92 ? 13.544 0.474 -25.141 1.00 87.44 92 ALA A N 1
ATOM 712 C CA . ALA A 1 92 ? 13.924 -0.459 -26.203 1.00 87.44 92 ALA A CA 1
ATOM 713 C C . ALA A 1 92 ? 15.429 -0.373 -26.524 1.00 87.44 92 ALA A C 1
ATOM 715 O O . ALA A 1 92 ? 16.081 -1.395 -26.742 1.00 87.44 92 ALA A O 1
ATOM 716 N N . ALA A 1 93 ? 15.996 0.839 -26.512 1.00 89.12 93 ALA A N 1
ATOM 717 C CA . ALA A 1 93 ? 17.429 1.047 -26.706 1.00 89.12 93 ALA A CA 1
ATOM 718 C C . ALA A 1 93 ? 18.265 0.428 -25.570 1.00 89.12 93 ALA A C 1
ATOM 720 O O . ALA A 1 93 ? 19.253 -0.249 -25.854 1.00 89.12 93 ALA A O 1
ATOM 721 N N . LEU A 1 94 ? 17.856 0.588 -24.306 1.00 89.06 94 LEU A N 1
ATOM 722 C CA . LEU A 1 94 ? 18.506 -0.051 -23.153 1.00 89.06 94 LEU A CA 1
ATOM 723 C C . LEU A 1 94 ? 18.420 -1.576 -23.239 1.00 89.06 94 LEU A C 1
ATOM 725 O O . LEU A 1 94 ? 19.440 -2.250 -23.118 1.00 89.06 94 LEU A O 1
ATOM 729 N N . ALA A 1 95 ? 17.237 -2.111 -23.546 1.00 88.00 95 ALA A N 1
ATOM 730 C CA . ALA A 1 95 ? 17.035 -3.544 -23.717 1.00 88.00 95 ALA A CA 1
ATOM 731 C C . ALA A 1 95 ? 17.921 -4.138 -24.821 1.00 88.00 95 ALA A C 1
ATOM 733 O O . ALA A 1 95 ? 18.399 -5.261 -24.692 1.00 88.00 95 ALA A O 1
ATOM 734 N N . SER A 1 96 ? 18.175 -3.389 -25.898 1.00 87.94 96 SER A N 1
ATOM 735 C CA . SER A 1 96 ? 19.011 -3.853 -27.011 1.00 87.94 96 SER A CA 1
ATOM 736 C C . SER A 1 96 ? 20.484 -4.074 -26.633 1.00 87.94 96 SER A C 1
ATOM 738 O O . SER A 1 96 ? 21.182 -4.821 -27.321 1.00 87.94 96 SER A O 1
ATOM 740 N N . LYS A 1 97 ? 20.965 -3.471 -25.532 1.00 86.69 97 LYS A N 1
ATOM 741 C CA . LYS A 1 97 ? 22.354 -3.620 -25.062 1.00 86.69 97 LYS A CA 1
ATOM 742 C C . LYS A 1 9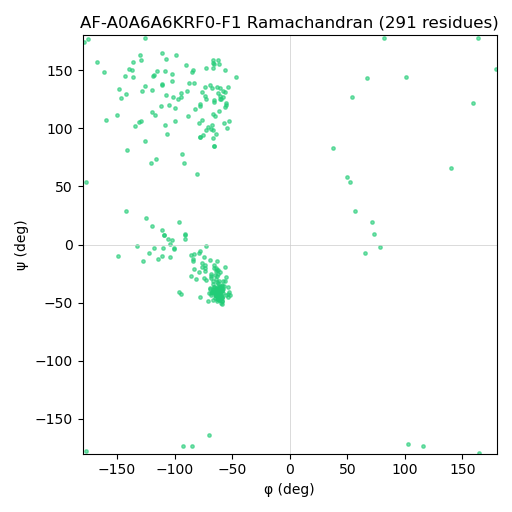7 ? 22.652 -5.029 -24.546 1.00 86.69 97 LYS A C 1
ATOM 744 O O . LYS A 1 97 ? 23.786 -5.482 -24.662 1.00 86.69 97 LYS A O 1
ATOM 749 N N . ALA A 1 98 ? 21.644 -5.727 -24.018 1.00 81.94 98 ALA A N 1
ATOM 750 C CA . ALA A 1 98 ? 21.783 -7.100 -23.530 1.00 81.94 98 ALA A CA 1
ATOM 751 C C . ALA A 1 98 ? 22.005 -8.120 -24.667 1.00 81.94 98 ALA A C 1
ATOM 753 O O . ALA A 1 98 ? 22.456 -9.231 -24.416 1.00 81.94 98 ALA A O 1
ATOM 754 N N . GLY A 1 99 ? 21.779 -7.736 -25.928 1.00 78.94 99 GLY A N 1
ATOM 755 C CA . GLY A 1 99 ? 22.017 -8.581 -27.098 1.00 78.94 99 GLY A CA 1
ATOM 756 C C . GLY A 1 99 ? 20.744 -9.194 -27.687 1.00 78.94 99 GLY A C 1
ATOM 757 O O . GLY A 1 99 ? 19.627 -8.815 -27.333 1.00 78.94 99 GLY A O 1
ATOM 758 N N . TYR A 1 100 ? 20.933 -10.107 -28.645 1.00 77.62 100 TYR A N 1
ATOM 759 C CA . TYR A 1 100 ? 19.880 -10.671 -29.496 1.00 77.62 100 TYR A CA 1
ATOM 760 C C . TYR A 1 100 ? 20.062 -12.191 -29.574 1.00 77.62 100 TYR A C 1
ATOM 762 O O . TYR A 1 100 ? 20.954 -12.659 -30.279 1.00 77.62 100 TYR A O 1
ATOM 770 N N . GLY A 1 101 ? 19.261 -12.956 -28.831 1.00 68.19 101 GLY A N 1
ATOM 771 C CA . GLY A 1 101 ? 19.306 -14.422 -28.834 1.00 68.19 101 GLY A CA 1
ATOM 772 C C . GLY A 1 101 ? 17.997 -15.049 -29.316 1.00 68.19 101 GLY A C 1
ATOM 773 O O . GLY A 1 101 ? 16.915 -14.529 -29.027 1.00 68.19 101 GLY A O 1
ATOM 774 N N . GLU A 1 102 ? 18.075 -16.186 -30.009 1.00 71.06 102 GLU A N 1
ATOM 775 C CA . GLU A 1 102 ? 16.901 -17.042 -30.219 1.00 71.06 102 GLU A CA 1
ATOM 776 C C . GLU A 1 102 ? 16.361 -17.510 -28.860 1.00 71.06 102 GLU A C 1
ATOM 778 O O . GLU A 1 102 ? 17.129 -17.877 -27.974 1.00 71.06 102 GLU A O 1
ATOM 783 N N . ASN A 1 103 ? 15.039 -17.446 -28.677 1.00 74.81 103 ASN A N 1
ATOM 784 C CA . ASN A 1 103 ? 14.357 -17.769 -27.415 1.00 74.81 103 ASN A CA 1
ATOM 785 C C . ASN A 1 103 ? 14.831 -16.959 -26.190 1.00 74.81 103 ASN A C 1
ATOM 787 O O . ASN A 1 103 ? 14.746 -17.437 -25.060 1.00 74.81 103 ASN A O 1
ATOM 791 N N . SER A 1 104 ? 15.301 -15.725 -26.399 1.00 76.44 104 SER A N 1
ATOM 792 C CA . SER A 1 104 ? 15.696 -14.810 -25.320 1.00 76.44 104 SER A CA 1
ATOM 793 C C . SER A 1 104 ? 14.709 -13.649 -25.149 1.00 76.44 104 SER A C 1
ATOM 795 O O . SER A 1 104 ? 14.089 -13.189 -26.112 1.00 76.44 104 SER A O 1
ATOM 797 N N . ALA A 1 105 ? 14.573 -13.167 -23.914 1.00 81.56 105 ALA A N 1
ATOM 798 C CA . ALA A 1 105 ? 13.840 -11.951 -23.584 1.00 81.56 105 ALA A CA 1
ATOM 799 C C . ALA A 1 105 ? 14.733 -11.035 -22.743 1.00 81.56 105 ALA A C 1
ATOM 801 O O . ALA A 1 105 ? 15.346 -11.477 -21.771 1.00 81.56 105 ALA A O 1
ATOM 802 N N . ASN A 1 106 ? 14.787 -9.757 -23.113 1.00 85.69 106 ASN A N 1
ATOM 803 C CA . ASN A 1 106 ? 15.605 -8.770 -22.418 1.00 85.69 106 ASN A CA 1
ATOM 804 C C . ASN A 1 106 ? 14.758 -8.041 -21.374 1.00 85.69 106 ASN A C 1
ATOM 806 O O . ASN A 1 106 ? 13.711 -7.478 -21.698 1.00 85.69 106 ASN A O 1
ATOM 810 N N . PHE A 1 107 ? 15.228 -8.006 -20.131 1.00 82.19 107 PHE A N 1
ATOM 811 C CA . PHE A 1 107 ? 14.549 -7.315 -19.038 1.00 82.19 107 PHE A CA 1
ATOM 812 C C . PHE A 1 107 ? 15.308 -6.043 -18.672 1.00 82.19 107 PHE A C 1
ATOM 814 O O . PHE A 1 107 ? 16.519 -6.080 -18.460 1.00 82.19 107 PHE A O 1
ATOM 821 N N . VAL A 1 108 ? 14.598 -4.915 -18.619 1.00 83.25 108 VAL A N 1
ATOM 822 C CA . VAL A 1 108 ? 15.166 -3.627 -18.202 1.00 83.25 108 VAL A CA 1
ATOM 823 C C . VAL A 1 108 ? 14.687 -3.320 -16.792 1.00 83.25 108 VAL A C 1
ATOM 825 O O . VAL A 1 108 ? 13.485 -3.192 -16.558 1.00 83.25 108 VAL A O 1
ATOM 828 N N . PHE A 1 109 ? 15.638 -3.173 -15.875 1.00 76.38 109 PHE A N 1
ATOM 829 C CA . PHE A 1 109 ? 15.408 -2.743 -14.499 1.00 76.38 109 PHE A CA 1
ATOM 830 C C . PHE A 1 109 ? 16.007 -1.352 -14.312 1.00 76.38 109 PHE A C 1
ATOM 832 O O . PHE A 1 109 ? 17.099 -1.073 -14.806 1.00 76.38 109 PHE A O 1
ATOM 839 N N . THR A 1 110 ? 15.287 -0.469 -13.627 1.00 75.81 110 THR A N 1
ATOM 840 C CA . THR A 1 110 ? 15.720 0.911 -13.389 1.00 75.81 110 THR A CA 1
ATOM 841 C C . THR A 1 110 ? 15.865 1.182 -11.900 1.00 75.81 110 THR A C 1
ATOM 843 O O . THR A 1 110 ? 15.086 0.669 -11.100 1.00 75.81 110 THR A O 1
ATOM 846 N N . SER A 1 111 ? 16.854 2.004 -11.542 1.00 68.81 111 SER A N 1
ATOM 847 C CA . SER A 1 111 ? 17.021 2.527 -10.181 1.00 68.81 111 SER A CA 1
ATOM 848 C C . SER A 1 111 ? 15.805 3.365 -9.759 1.00 68.81 111 SER A C 1
ATOM 850 O O . SER A 1 111 ? 15.102 3.919 -10.607 1.00 68.81 111 SER A O 1
ATOM 852 N N . ALA A 1 112 ? 15.567 3.471 -8.450 1.00 65.44 112 ALA A N 1
ATOM 853 C CA . ALA A 1 112 ? 14.421 4.179 -7.872 1.00 65.44 112 ALA A CA 1
ATOM 854 C C . ALA A 1 112 ? 14.373 5.678 -8.228 1.00 65.44 112 ALA A C 1
ATOM 856 O O . ALA A 1 112 ? 13.308 6.289 -8.223 1.00 65.44 112 ALA A O 1
ATOM 857 N N . ASP A 1 113 ? 15.517 6.274 -8.562 1.00 69.56 113 ASP A N 1
ATOM 858 C CA . ASP A 1 113 ? 15.663 7.681 -8.939 1.00 69.56 113 ASP A CA 1
ATOM 859 C C . ASP A 1 113 ? 15.538 7.941 -10.454 1.00 69.56 113 ASP A C 1
ATOM 861 O O . ASP A 1 113 ? 15.774 9.062 -10.913 1.00 69.56 113 ASP A O 1
ATOM 865 N N . VAL A 1 114 ? 15.157 6.927 -11.239 1.00 77.12 114 VAL A N 1
ATOM 866 C CA . VAL A 1 114 ? 14.919 7.037 -12.684 1.00 77.12 114 VAL A CA 1
ATOM 867 C C . VAL A 1 114 ? 13.422 7.166 -12.960 1.00 77.12 114 VAL A C 1
ATOM 869 O O . VAL A 1 114 ? 12.637 6.255 -12.708 1.00 77.12 114 VAL A O 1
ATOM 872 N N . ALA A 1 115 ? 13.023 8.295 -13.540 1.00 78.38 115 ALA A N 1
ATOM 873 C CA . ALA A 1 115 ? 11.665 8.543 -13.999 1.00 78.38 115 ALA A CA 1
ATOM 874 C C . ALA A 1 115 ? 11.435 7.947 -15.395 1.00 78.38 115 ALA A C 1
ATOM 876 O O . ALA A 1 115 ? 12.278 8.073 -16.286 1.00 78.38 115 ALA A O 1
ATOM 877 N N . ILE A 1 116 ? 10.263 7.346 -15.611 1.00 80.38 116 ILE A N 1
ATOM 878 C CA . ILE A 1 116 ? 9.850 6.822 -16.917 1.00 80.38 116 ILE A CA 1
ATOM 879 C C . ILE A 1 116 ? 8.572 7.527 -17.369 1.00 80.38 116 ILE A C 1
ATOM 881 O O . ILE A 1 116 ? 7.617 7.679 -16.610 1.00 80.38 116 ILE A O 1
ATOM 885 N N . GLU A 1 117 ? 8.551 7.968 -18.622 1.00 78.50 117 GLU A N 1
ATOM 886 C CA . GLU A 1 117 ? 7.421 8.658 -19.238 1.00 78.50 117 GLU A CA 1
ATOM 887 C C . GLU A 1 117 ? 6.129 7.832 -19.131 1.00 78.50 117 GLU A C 1
ATOM 889 O O . GLU A 1 117 ? 6.043 6.699 -19.610 1.00 78.50 117 GLU A O 1
ATOM 894 N N . GLY A 1 118 ? 5.105 8.422 -18.509 1.00 66.06 118 GLY A N 1
ATOM 895 C CA . GLY A 1 118 ? 3.800 7.788 -18.305 1.00 66.06 118 GLY A CA 1
ATOM 896 C C . GLY A 1 118 ? 3.752 6.772 -17.159 1.00 66.06 118 GLY A C 1
ATOM 897 O O . GLY A 1 118 ? 2.670 6.252 -16.874 1.00 66.06 118 GLY A O 1
ATOM 898 N N . PHE A 1 119 ? 4.873 6.513 -16.476 1.00 63.59 119 PHE A N 1
ATOM 899 C CA . PHE A 1 119 ? 4.902 5.667 -15.285 1.00 63.59 119 PHE A CA 1
ATOM 900 C C . PHE A 1 119 ? 4.048 6.275 -14.169 1.00 63.59 119 PHE A C 1
ATOM 902 O O . PHE A 1 119 ? 4.171 7.464 -13.877 1.00 63.59 119 PHE A O 1
ATOM 909 N N . CYS A 1 120 ? 3.168 5.469 -13.568 1.00 54.22 120 CYS A N 1
ATOM 910 C CA . CYS A 1 120 ? 2.252 5.858 -12.482 1.00 54.22 120 CYS A CA 1
ATOM 911 C C . CYS A 1 120 ? 1.173 6.901 -12.869 1.00 54.22 120 CYS A C 1
ATOM 913 O O . CYS A 1 120 ? 0.242 7.137 -12.109 1.00 54.22 120 CYS A O 1
ATOM 915 N N . MET A 1 121 ? 1.233 7.468 -14.079 1.00 54.47 121 MET A N 1
ATOM 916 C CA . MET A 1 121 ? 0.186 8.336 -14.633 1.00 54.47 121 MET A CA 1
ATOM 917 C C . MET A 1 121 ? -0.786 7.585 -15.549 1.00 54.47 121 MET A C 1
ATOM 919 O O . MET A 1 121 ? -1.983 7.850 -15.533 1.00 54.47 121 MET A O 1
ATOM 923 N N . SER A 1 122 ? -0.276 6.681 -16.389 1.00 52.47 122 SER A N 1
ATOM 924 C CA . SER A 1 122 ? -1.091 5.958 -17.381 1.00 52.47 122 SER A CA 1
ATOM 925 C C . SER A 1 122 ? -0.590 4.551 -17.708 1.00 52.47 122 SER A C 1
ATOM 927 O O . SER A 1 122 ? -1.275 3.799 -18.403 1.00 52.47 122 SER A O 1
ATOM 929 N N . ARG A 1 123 ? 0.608 4.179 -17.242 1.00 55.91 123 ARG A N 1
ATOM 930 C CA . ARG A 1 123 ? 1.238 2.877 -17.481 1.00 55.91 123 ARG A CA 1
ATOM 931 C C . ARG A 1 123 ? 1.989 2.459 -16.228 1.00 55.91 123 ARG A C 1
ATOM 933 O O . ARG A 1 123 ? 2.599 3.290 -15.558 1.00 55.91 123 ARG A O 1
ATOM 940 N N . CYS A 1 124 ? 2.005 1.166 -15.947 1.00 56.31 124 CYS A N 1
ATOM 941 C CA . CYS A 1 124 ? 2.791 0.636 -14.841 1.00 56.31 124 CYS A CA 1
ATOM 942 C C . CYS A 1 124 ? 4.097 -0.026 -15.343 1.00 56.31 124 CYS A C 1
ATOM 944 O O . CYS A 1 124 ? 4.834 -0.572 -14.532 1.00 56.31 124 CYS A O 1
ATOM 946 N N . GLY A 1 125 ? 4.376 0.039 -16.665 1.00 69.25 125 GLY A N 1
ATOM 947 C CA . GLY A 1 125 ? 5.425 -0.696 -17.394 1.00 69.25 125 GLY A CA 1
ATOM 948 C C . GLY A 1 125 ? 5.228 -0.707 -18.949 1.00 69.25 125 GLY A C 1
ATOM 949 O O . GLY A 1 125 ? 4.219 -0.202 -19.446 1.00 69.25 125 GLY A O 1
ATOM 950 N N . THR A 1 126 ? 6.157 -1.309 -19.723 1.00 68.50 126 THR A N 1
ATOM 951 C CA . THR A 1 126 ? 6.101 -1.558 -21.190 1.00 68.50 126 THR A CA 1
ATOM 952 C C . THR A 1 126 ? 6.703 -2.923 -21.594 1.00 68.50 126 THR A C 1
ATOM 954 O O . THR A 1 126 ? 7.836 -3.217 -21.225 1.00 68.50 126 THR A O 1
ATOM 957 N N . HIS A 1 127 ? 6.009 -3.745 -22.386 1.00 77.38 127 HIS A N 1
ATOM 958 C CA . HIS A 1 127 ? 6.640 -4.823 -23.163 1.00 77.38 127 HIS A CA 1
ATOM 959 C C . HIS A 1 127 ? 6.657 -4.443 -24.642 1.00 77.38 127 HIS A C 1
ATOM 961 O O . HIS A 1 127 ? 5.897 -3.578 -25.086 1.00 77.38 127 HIS A O 1
ATOM 967 N N . GLY A 1 128 ? 7.528 -5.069 -25.421 1.00 77.50 128 GLY A N 1
ATOM 968 C CA . GLY A 1 128 ? 7.573 -4.835 -26.853 1.00 77.50 128 GLY A CA 1
ATOM 969 C C . GLY A 1 128 ? 8.590 -5.709 -27.555 1.00 77.50 128 GLY A C 1
ATOM 970 O O . GLY A 1 128 ? 9.276 -6.534 -26.956 1.00 77.50 128 GLY A O 1
ATOM 971 N N . SER A 1 129 ? 8.703 -5.501 -28.859 1.00 82.81 129 SER A N 1
ATOM 972 C CA . SER A 1 129 ? 9.760 -6.101 -29.661 1.00 82.81 129 SER A CA 1
ATOM 973 C C . SER A 1 129 ? 10.505 -5.017 -30.419 1.00 82.81 129 SER A C 1
ATOM 975 O O . SER A 1 129 ? 9.874 -4.132 -30.998 1.00 82.81 129 SER A O 1
ATOM 977 N N . GLY A 1 130 ? 11.829 -5.096 -30.442 1.00 81.50 130 GLY A N 1
ATOM 978 C CA . GLY A 1 130 ? 12.676 -4.216 -31.238 1.00 81.50 130 GLY A CA 1
ATOM 979 C C . GLY A 1 130 ? 13.342 -4.960 -32.391 1.00 81.50 130 GLY A C 1
ATOM 980 O O . GLY A 1 130 ? 13.388 -6.192 -32.422 1.00 81.50 130 GLY A O 1
ATOM 981 N N . LYS A 1 131 ? 13.883 -4.202 -33.347 1.00 80.06 131 LYS A N 1
ATOM 982 C CA . LYS A 1 131 ? 14.742 -4.719 -34.416 1.00 80.06 131 LYS A CA 1
ATOM 983 C C . LYS A 1 131 ? 16.122 -4.091 -34.262 1.00 80.06 131 LYS A C 1
ATOM 985 O O . LYS A 1 131 ? 16.272 -2.886 -34.436 1.00 80.06 131 LYS A O 1
ATOM 990 N N . GLY A 1 132 ? 17.104 -4.902 -33.890 1.00 71.44 132 GLY A N 1
ATOM 991 C CA . GLY A 1 132 ? 18.502 -4.493 -33.845 1.00 71.44 132 GLY A CA 1
ATOM 992 C C . GLY A 1 132 ? 19.233 -4.797 -35.145 1.00 71.44 132 GLY A C 1
ATOM 993 O O . GLY A 1 132 ? 18.643 -5.250 -36.126 1.00 71.44 132 GLY A O 1
ATOM 994 N N . LYS A 1 133 ? 20.552 -4.585 -35.133 1.00 68.06 133 LYS A N 1
ATOM 995 C CA . LYS A 1 133 ? 21.425 -4.834 -36.293 1.00 68.06 133 LYS A CA 1
ATOM 996 C C . LYS A 1 133 ? 21.467 -6.310 -36.712 1.00 68.06 133 LYS A C 1
ATOM 998 O O . LYS A 1 133 ? 21.698 -6.589 -37.881 1.00 68.06 133 LYS A O 1
ATOM 1003 N N . THR A 1 134 ? 21.243 -7.233 -35.776 1.00 68.00 134 THR A N 1
ATOM 1004 C CA . THR A 1 134 ? 21.435 -8.681 -35.968 1.00 68.00 134 THR A CA 1
ATOM 1005 C C . THR A 1 134 ? 20.155 -9.508 -35.824 1.00 68.00 134 THR A C 1
ATOM 1007 O O . THR A 1 134 ? 20.198 -10.713 -36.036 1.00 68.00 134 THR A O 1
ATOM 1010 N N . GLY A 1 135 ? 19.006 -8.903 -35.494 1.00 76.38 135 GLY A N 1
ATOM 1011 C CA . GLY A 1 135 ? 17.757 -9.651 -35.329 1.00 76.38 135 GLY A CA 1
ATOM 1012 C C . GLY A 1 135 ? 16.646 -8.893 -34.607 1.00 76.38 135 GLY A C 1
ATOM 1013 O O . GLY A 1 135 ? 16.795 -7.726 -34.231 1.00 76.38 135 GLY A O 1
ATOM 1014 N N . LYS A 1 136 ? 15.504 -9.566 -34.430 1.00 81.06 136 LYS A N 1
ATOM 1015 C CA . LYS A 1 136 ? 14.427 -9.105 -33.545 1.00 81.06 136 LYS A CA 1
ATOM 1016 C C . LYS A 1 136 ? 14.725 -9.552 -32.117 1.00 81.06 136 LYS A C 1
ATOM 1018 O O . LYS A 1 136 ? 15.298 -10.616 -31.918 1.00 81.06 136 LYS A O 1
ATOM 1023 N N . PHE A 1 137 ? 14.306 -8.761 -31.144 1.00 83.69 137 PHE A N 1
ATOM 1024 C CA . PHE A 1 137 ? 14.374 -9.125 -29.731 1.00 83.69 137 PHE A CA 1
ATOM 1025 C C . PHE A 1 137 ? 13.064 -8.756 -29.051 1.00 83.69 137 PHE A C 1
ATOM 1027 O O . PHE A 1 137 ? 12.460 -7.735 -29.390 1.00 83.69 137 PHE A O 1
ATOM 1034 N N . ALA A 1 138 ? 12.634 -9.584 -28.105 1.00 84.00 138 ALA A N 1
ATOM 1035 C CA . ALA A 1 138 ? 11.571 -9.239 -27.179 1.00 84.00 138 ALA A CA 1
ATOM 1036 C C . ALA A 1 138 ? 12.192 -8.532 -25.976 1.00 84.00 138 ALA A C 1
ATOM 1038 O O . ALA A 1 138 ? 13.256 -8.925 -25.491 1.00 84.00 138 ALA A O 1
ATOM 1039 N N . TYR A 1 139 ? 11.537 -7.481 -25.504 1.00 83.88 139 TYR A N 1
ATOM 1040 C CA . TYR A 1 139 ? 11.955 -6.801 -24.297 1.00 83.88 139 TYR A CA 1
ATOM 1041 C C . TYR A 1 139 ? 10.786 -6.471 -23.399 1.00 83.88 139 TYR A C 1
ATOM 1043 O O . TYR A 1 139 ? 9.633 -6.365 -23.830 1.00 83.88 139 TYR A O 1
ATOM 1051 N N . ALA A 1 140 ? 11.142 -6.304 -22.137 1.00 72.25 140 ALA A N 1
ATOM 1052 C CA . ALA A 1 140 ? 10.193 -6.269 -21.073 1.00 72.25 140 ALA A CA 1
ATOM 1053 C C . ALA A 1 140 ? 10.624 -5.310 -19.939 1.00 72.25 140 ALA A C 1
ATOM 1055 O O . ALA A 1 140 ? 11.708 -5.453 -19.380 1.00 72.25 140 ALA A O 1
ATOM 1056 N N . TRP A 1 141 ? 9.756 -4.367 -19.555 1.00 68.44 141 TRP A N 1
ATOM 1057 C CA . TRP A 1 141 ? 9.821 -3.519 -18.349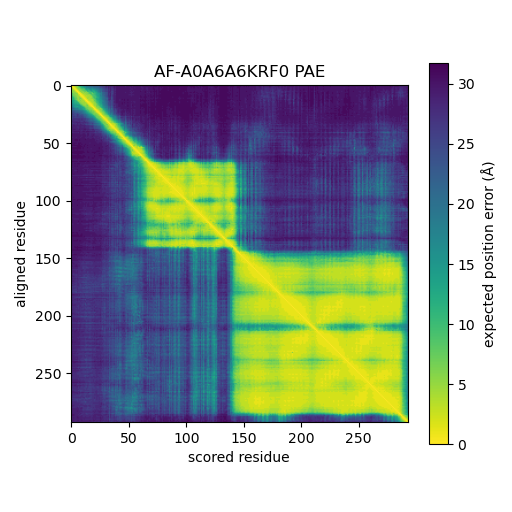 1.00 68.44 141 TRP A CA 1
ATOM 1058 C C . TRP A 1 141 ? 8.474 -3.536 -17.547 1.00 68.44 141 TRP A C 1
ATOM 1060 O O . TRP A 1 141 ? 7.490 -2.999 -18.040 1.00 68.44 141 TRP A O 1
ATOM 1070 N N . LYS A 1 142 ? 8.344 -4.208 -16.369 1.00 60.44 142 LYS A N 1
ATOM 1071 C CA . LYS A 1 142 ? 7.032 -4.546 -15.700 1.00 60.44 142 LYS A CA 1
ATOM 1072 C C . LYS A 1 142 ? 6.739 -3.610 -14.551 1.00 60.44 142 LYS A C 1
ATOM 1074 O O . LYS A 1 142 ? 7.679 -3.290 -13.841 1.00 60.44 142 LYS A O 1
ATOM 1079 N N . ILE A 1 143 ? 5.487 -3.174 -14.332 1.00 45.78 143 ILE A N 1
ATOM 1080 C CA . ILE A 1 143 ? 4.131 -3.647 -14.765 1.00 45.78 143 ILE A CA 1
ATOM 1081 C C . ILE A 1 143 ? 3.680 -3.314 -16.225 1.00 45.78 143 ILE A C 1
ATOM 1083 O O . ILE A 1 143 ? 3.059 -2.295 -16.482 1.00 45.78 143 ILE A O 1
ATOM 1087 N N . GLN A 1 144 ? 3.918 -4.197 -17.213 1.00 53.06 144 GLN A N 1
ATOM 1088 C CA . GLN A 1 144 ? 4.349 -3.828 -18.569 1.00 53.06 144 GLN A CA 1
ATOM 1089 C C . GLN A 1 144 ? 3.310 -3.425 -19.631 1.00 53.06 144 GLN A C 1
ATOM 1091 O O . GLN A 1 144 ? 3.710 -2.993 -20.706 1.00 53.06 144 GLN A O 1
ATOM 1096 N N . SER A 1 145 ? 2.002 -3.620 -19.463 1.00 44.41 145 SER A N 1
ATOM 1097 C CA . SER A 1 145 ? 1.052 -3.472 -20.591 1.00 44.41 145 SER A CA 1
ATOM 1098 C C . SER A 1 145 ? -0.412 -3.701 -20.205 1.00 44.41 145 SER A C 1
ATOM 1100 O O . SER A 1 145 ? -0.704 -4.168 -19.107 1.00 44.41 145 SER A O 1
ATOM 1102 N N . LEU A 1 146 ? -1.333 -3.459 -21.148 1.00 42.41 146 LEU A N 1
ATOM 1103 C CA . LEU A 1 146 ? -2.747 -3.841 -21.025 1.00 42.41 146 LEU A CA 1
ATOM 1104 C C . LEU A 1 146 ? -2.956 -5.363 -20.920 1.00 42.41 146 LEU A C 1
ATOM 1106 O O . LEU A 1 146 ? -3.860 -5.792 -20.210 1.00 42.41 146 LEU A O 1
ATOM 1110 N N . ASP A 1 147 ? -2.127 -6.185 -21.567 1.00 44.78 147 ASP A N 1
ATOM 1111 C CA . ASP A 1 147 ? -2.255 -7.648 -21.480 1.00 44.78 147 ASP A CA 1
ATOM 1112 C C . ASP A 1 147 ? -1.772 -8.189 -20.131 1.00 44.78 147 ASP A C 1
ATOM 1114 O O . ASP A 1 147 ? -2.326 -9.149 -19.606 1.00 44.78 147 ASP A O 1
ATOM 1118 N N . ASP A 1 148 ? -0.819 -7.513 -19.491 1.00 48.34 148 ASP A N 1
ATOM 1119 C CA . ASP A 1 148 ? -0.425 -7.823 -18.117 1.00 48.34 148 ASP A CA 1
ATOM 1120 C C . ASP A 1 148 ? -1.537 -7.518 -17.109 1.00 48.34 148 ASP A C 1
ATOM 1122 O O . ASP A 1 148 ? -1.680 -8.236 -16.119 1.00 48.34 148 ASP A O 1
ATOM 1126 N N . ILE A 1 149 ? -2.324 -6.471 -17.375 1.00 53.09 149 ILE A N 1
ATOM 1127 C CA . ILE A 1 149 ? -3.521 -6.134 -16.601 1.00 53.09 149 ILE A CA 1
ATOM 1128 C C . ILE A 1 149 ? -4.601 -7.196 -16.833 1.00 53.09 149 ILE A C 1
ATOM 1130 O O . ILE A 1 149 ? -5.193 -7.671 -15.868 1.00 53.09 149 ILE A O 1
ATOM 1134 N N . ARG A 1 150 ? -4.816 -7.641 -18.080 1.00 56.59 150 ARG A N 1
ATOM 1135 C CA . ARG A 1 150 ? -5.735 -8.756 -18.381 1.00 56.59 150 ARG A CA 1
ATOM 1136 C C . ARG A 1 150 ? -5.322 -10.036 -17.667 1.00 56.59 150 ARG A C 1
ATOM 1138 O O . ARG A 1 150 ? -6.142 -10.618 -16.972 1.00 56.59 150 ARG A O 1
ATOM 1145 N N . HIS A 1 151 ? -4.051 -10.417 -17.737 1.00 55.78 151 HIS A N 1
ATOM 1146 C CA . HIS A 1 151 ? -3.543 -11.578 -17.011 1.00 55.78 151 HIS A CA 1
ATOM 1147 C C . HIS A 1 151 ? -3.683 -11.434 -15.497 1.00 55.78 151 HIS A C 1
ATOM 1149 O O . HIS A 1 151 ? -4.004 -12.411 -14.828 1.00 55.78 151 HIS A O 1
ATOM 1155 N N . PHE A 1 152 ? -3.497 -10.234 -14.942 1.00 59.53 152 PHE A N 1
ATOM 1156 C CA . PHE A 1 152 ? -3.784 -9.997 -13.531 1.00 59.53 152 PHE A CA 1
ATOM 1157 C C . PHE A 1 152 ? -5.274 -10.200 -13.221 1.00 59.53 152 PHE A C 1
ATOM 1159 O O . PHE A 1 152 ? -5.590 -10.961 -12.310 1.00 59.53 152 PHE A O 1
ATOM 1166 N N . HIS A 1 153 ? -6.184 -9.614 -14.003 1.00 60.66 153 HIS A N 1
ATOM 1167 C CA . HIS A 1 153 ? -7.630 -9.811 -13.841 1.00 60.66 153 HIS A CA 1
ATOM 1168 C C . HIS A 1 153 ? -8.064 -11.273 -14.003 1.00 60.66 153 HIS A C 1
ATOM 1170 O O . HIS A 1 153 ? -8.979 -11.726 -13.321 1.00 60.66 153 HIS A O 1
ATOM 1176 N N . GLU A 1 154 ? -7.416 -12.019 -14.894 1.00 69.56 154 GLU A N 1
ATOM 1177 C CA . GLU A 1 154 ? -7.696 -13.434 -15.134 1.00 69.56 154 GLU A CA 1
ATOM 1178 C C . GLU A 1 154 ? -7.068 -14.349 -14.078 1.00 69.56 154 GLU A C 1
ATOM 1180 O O . GLU A 1 154 ? -7.574 -15.455 -13.856 1.00 69.56 154 GLU A O 1
ATOM 1185 N N . SER A 1 155 ? -6.006 -13.895 -13.409 1.00 70.69 155 SER A N 1
ATOM 1186 C CA . SER A 1 155 ? -5.332 -14.649 -12.355 1.00 70.69 155 SER A CA 1
ATOM 1187 C C . SER A 1 155 ? -6.215 -14.830 -11.124 1.00 70.69 155 SER A C 1
ATOM 1189 O O . SER A 1 155 ? -7.035 -13.975 -10.779 1.00 70.69 155 SER A O 1
ATOM 1191 N N . ASP A 1 156 ? -5.981 -15.920 -10.396 1.00 70.38 156 ASP A N 1
ATOM 1192 C CA . ASP A 1 156 ? -6.649 -16.159 -9.117 1.00 70.38 156 ASP A CA 1
ATOM 1193 C C . ASP A 1 156 ? -6.359 -15.035 -8.119 1.00 70.38 156 ASP A C 1
ATOM 1195 O O . ASP A 1 156 ? -7.236 -14.646 -7.356 1.00 70.38 156 ASP A O 1
ATOM 1199 N N . SER A 1 157 ? -5.155 -14.459 -8.133 1.00 69.81 157 SER A N 1
ATOM 1200 C CA . SER A 1 157 ? -4.795 -13.347 -7.249 1.00 69.81 157 SER A CA 1
ATOM 1201 C C . SER A 1 157 ? -5.633 -12.099 -7.520 1.00 69.81 157 SER A C 1
ATOM 1203 O O . SER A 1 157 ? -6.175 -11.527 -6.577 1.00 69.81 157 SER A O 1
ATOM 1205 N N . GLY A 1 158 ? -5.798 -11.712 -8.789 1.00 68.88 158 GLY A N 1
ATOM 1206 C CA . GLY A 1 158 ? -6.630 -10.565 -9.158 1.00 68.88 158 GLY A CA 1
ATOM 1207 C C . GLY A 1 158 ? -8.113 -10.806 -8.885 1.00 68.88 158 GLY A C 1
ATOM 1208 O O . GLY A 1 158 ? -8.778 -9.932 -8.332 1.00 68.88 158 GLY A O 1
ATOM 1209 N N . LYS A 1 159 ? -8.622 -12.010 -9.176 1.00 75.50 159 LYS A N 1
ATOM 1210 C CA . LYS A 1 159 ? -10.003 -12.403 -8.843 1.00 75.50 159 LYS A CA 1
ATOM 1211 C C . LYS A 1 159 ? -10.260 -12.404 -7.341 1.00 75.50 159 LYS A C 1
ATOM 1213 O O . LYS A 1 159 ? -11.284 -11.893 -6.906 1.00 75.50 159 LYS A O 1
ATOM 1218 N N . ASN A 1 160 ? -9.337 -12.944 -6.546 1.00 77.88 160 ASN A N 1
ATOM 1219 C CA . ASN A 1 160 ? -9.468 -12.985 -5.091 1.00 77.88 160 ASN A CA 1
ATOM 1220 C C . ASN A 1 160 ? -9.394 -11.584 -4.476 1.00 77.88 160 ASN A C 1
ATOM 1222 O O . ASN A 1 160 ? -10.173 -11.278 -3.578 1.00 77.88 160 ASN A O 1
ATOM 1226 N N . PHE A 1 161 ? -8.494 -10.727 -4.966 1.00 76.75 161 PHE A N 1
ATOM 1227 C CA . PHE A 1 161 ? -8.402 -9.343 -4.509 1.00 76.75 161 PHE A CA 1
ATOM 1228 C C . PHE A 1 161 ? -9.665 -8.548 -4.864 1.00 76.75 161 PHE A C 1
ATOM 1230 O O . PHE A 1 161 ? -10.248 -7.894 -4.004 1.00 76.75 161 PHE A O 1
ATOM 1237 N N . LEU A 1 162 ? -10.151 -8.665 -6.104 1.00 78.12 162 LEU A N 1
ATOM 1238 C CA . LEU A 1 162 ? -11.408 -8.035 -6.507 1.00 78.12 162 LEU A CA 1
ATOM 1239 C C . LEU A 1 162 ? -12.590 -8.579 -5.696 1.00 78.12 162 LEU A C 1
ATOM 1241 O O . LEU A 1 162 ? -13.420 -7.807 -5.226 1.00 78.12 162 LEU A O 1
ATOM 1245 N N . GLY A 1 163 ? -12.644 -9.896 -5.487 1.00 77.56 163 GLY A N 1
ATOM 1246 C CA . GLY A 1 163 ? -13.652 -10.547 -4.656 1.00 77.56 163 GLY A CA 1
ATOM 1247 C C . GLY A 1 163 ? -13.638 -10.038 -3.216 1.00 77.56 163 GLY A C 1
ATOM 1248 O O . GLY A 1 163 ? -14.700 -9.802 -2.651 1.00 77.56 163 GLY A O 1
ATOM 1249 N N . PHE A 1 164 ? -12.458 -9.787 -2.647 1.00 80.69 164 PHE A N 1
ATOM 1250 C CA . PHE A 1 164 ? -12.314 -9.160 -1.334 1.00 80.69 164 PHE A CA 1
ATOM 1251 C C . PHE A 1 164 ? -12.894 -7.739 -1.304 1.00 80.69 164 PHE A C 1
ATOM 1253 O O . PHE A 1 164 ? -13.680 -7.423 -0.413 1.00 80.69 164 PHE A O 1
ATOM 1260 N N . VAL A 1 165 ? -12.582 -6.902 -2.297 1.00 80.75 165 VAL A N 1
ATOM 1261 C CA . VAL A 1 165 ? -13.133 -5.537 -2.393 1.00 80.75 165 VAL A CA 1
ATOM 1262 C C . VAL A 1 165 ? -14.658 -5.559 -2.547 1.00 80.75 165 VAL A C 1
ATOM 1264 O O . VAL A 1 165 ? -15.361 -4.812 -1.865 1.00 80.75 165 VAL A O 1
ATOM 1267 N N . VAL A 1 166 ? -15.187 -6.449 -3.394 1.00 82.44 166 VAL A N 1
ATOM 1268 C CA . VAL A 1 166 ? -16.635 -6.643 -3.563 1.00 82.44 166 VAL A CA 1
ATOM 1269 C C . VAL A 1 166 ? -17.277 -7.105 -2.254 1.00 82.44 166 VAL A C 1
ATOM 1271 O O . VAL A 1 166 ? -18.289 -6.540 -1.849 1.00 82.44 166 VAL A O 1
ATOM 1274 N N . ALA A 1 167 ? -16.678 -8.067 -1.548 1.00 78.50 167 ALA A N 1
ATOM 1275 C CA . ALA A 1 167 ? -17.188 -8.551 -0.267 1.00 78.50 167 ALA A CA 1
ATOM 1276 C C . ALA A 1 167 ? -17.248 -7.437 0.792 1.00 78.50 167 ALA A C 1
ATOM 1278 O O . ALA A 1 167 ? -18.255 -7.310 1.491 1.00 78.50 167 ALA A O 1
ATOM 1279 N N . LEU A 1 168 ? -16.223 -6.579 0.872 1.00 81.00 168 LEU A N 1
ATOM 1280 C CA . LEU A 1 168 ? -16.249 -5.404 1.750 1.00 81.00 168 LEU A CA 1
ATOM 1281 C C . LEU A 1 168 ? -17.385 -4.445 1.376 1.00 81.00 168 LEU A C 1
ATOM 1283 O O . LEU A 1 168 ? -18.117 -3.999 2.259 1.00 81.00 168 LEU A O 1
ATOM 1287 N N . SER A 1 169 ? -17.569 -4.167 0.083 1.00 81.88 169 SER A N 1
ATOM 1288 C CA . SER A 1 169 ? -18.641 -3.296 -0.412 1.00 81.88 169 SER A CA 1
ATOM 1289 C C . SER A 1 169 ? -20.037 -3.839 -0.083 1.00 81.88 169 SER A C 1
ATOM 1291 O O . SER A 1 169 ? -20.894 -3.095 0.395 1.00 81.88 169 SER A O 1
ATOM 1293 N N . GLU A 1 170 ? -20.261 -5.145 -0.249 1.00 81.50 170 GLU A N 1
ATOM 1294 C CA . GLU A 1 170 ? -21.527 -5.783 0.124 1.00 81.50 170 GLU A CA 1
ATOM 1295 C C . GLU A 1 170 ? -21.767 -5.756 1.638 1.00 81.50 170 GLU A C 1
ATOM 1297 O O . GLU A 1 170 ? -22.897 -5.539 2.076 1.00 81.50 170 GLU A O 1
ATOM 1302 N N . SER A 1 171 ? -20.715 -5.902 2.450 1.00 82.06 171 SER A N 1
ATOM 1303 C CA . SER A 1 171 ? -20.831 -5.944 3.917 1.00 82.06 171 SER A CA 1
ATOM 1304 C C . SER A 1 171 ? -21.385 -4.650 4.536 1.00 82.06 171 SER A C 1
ATOM 1306 O O . SER A 1 171 ? -22.009 -4.681 5.604 1.00 82.06 171 SER A O 1
ATOM 1308 N N . ILE A 1 172 ? -21.202 -3.520 3.844 1.00 83.00 172 ILE A N 1
ATOM 1309 C CA . ILE A 1 172 ? -21.653 -2.191 4.277 1.00 83.00 172 ILE A CA 1
ATOM 1310 C C . ILE A 1 172 ? -22.952 -1.742 3.594 1.00 83.00 172 ILE A C 1
ATOM 1312 O O . ILE A 1 172 ? -23.476 -0.671 3.909 1.00 83.00 172 ILE A O 1
ATOM 1316 N N . ARG A 1 173 ? -23.494 -2.528 2.654 1.00 83.75 173 ARG A N 1
ATOM 1317 C CA . ARG A 1 173 ? -24.696 -2.149 1.906 1.00 83.75 173 ARG A CA 1
ATOM 1318 C C . ARG A 1 173 ? -25.875 -1.954 2.861 1.00 83.75 173 ARG A C 1
ATOM 1320 O O . ARG A 1 173 ? -26.238 -2.844 3.624 1.00 83.75 173 ARG A O 1
ATOM 1327 N N . GLY A 1 174 ? -26.491 -0.774 2.796 1.00 88.38 174 GLY A N 1
ATOM 1328 C CA . GLY A 1 174 ? -27.638 -0.423 3.637 1.00 88.38 174 GLY A CA 1
ATOM 1329 C C . GLY A 1 174 ? -27.299 -0.143 5.105 1.00 88.38 174 GLY A C 1
ATOM 1330 O O . GLY A 1 174 ? -28.224 0.015 5.898 1.00 88.38 174 GLY A O 1
ATOM 1331 N N . ARG A 1 175 ? -26.011 -0.057 5.469 1.00 86.44 175 ARG A N 1
ATOM 1332 C CA . ARG A 1 175 ? -25.569 0.347 6.809 1.00 86.44 175 ARG A CA 1
ATOM 1333 C C . ARG A 1 175 ? -25.095 1.794 6.826 1.00 86.44 175 ARG A C 1
ATOM 1335 O O . ARG A 1 175 ? -24.535 2.292 5.850 1.00 86.44 175 ARG A O 1
ATOM 1342 N N . LYS A 1 176 ? -25.315 2.477 7.943 1.00 89.50 176 LYS A N 1
ATOM 1343 C CA . LYS A 1 176 ? -24.764 3.809 8.210 1.00 89.50 176 LYS A CA 1
ATOM 1344 C C . LYS A 1 176 ? -23.417 3.676 8.906 1.00 89.50 176 LYS A C 1
ATOM 1346 O O . LYS A 1 176 ? -23.186 2.735 9.653 1.00 89.50 176 LYS A O 1
ATOM 1351 N N . ILE A 1 177 ? -22.567 4.688 8.745 1.00 85.56 177 ILE A N 1
ATOM 1352 C CA . ILE A 1 177 ? -21.287 4.787 9.470 1.00 85.56 177 ILE A CA 1
ATOM 1353 C C . ILE A 1 177 ? -21.506 4.771 10.995 1.00 85.56 177 ILE A C 1
ATOM 1355 O O . ILE A 1 177 ? -20.675 4.266 11.736 1.00 85.56 177 ILE A O 1
ATOM 1359 N N . SER A 1 178 ? -22.639 5.304 11.463 1.00 90.44 178 SER A N 1
ATOM 1360 C CA . SER A 1 178 ? -23.019 5.330 12.879 1.00 90.44 178 SER A CA 1
ATOM 1361 C C . SER A 1 178 ? -23.581 4.009 13.412 1.00 90.44 178 SER A C 1
ATOM 1363 O O . SER A 1 178 ? -23.894 3.936 14.599 1.00 90.44 178 SER A O 1
ATOM 1365 N N . ASP A 1 179 ? -23.816 3.011 12.555 1.00 85.31 179 ASP A N 1
ATOM 1366 C CA . ASP A 1 179 ? -24.397 1.748 13.002 1.00 85.31 179 ASP A CA 1
ATOM 1367 C C . ASP A 1 179 ? -23.381 0.990 13.873 1.00 85.31 179 ASP A C 1
ATOM 1369 O O . ASP A 1 179 ? -22.203 0.912 13.513 1.00 85.31 179 ASP A O 1
ATOM 1373 N N . PRO A 1 180 ? -23.805 0.396 15.003 1.00 85.50 180 PRO A N 1
ATOM 1374 C CA . PRO A 1 180 ? -22.916 -0.413 15.824 1.00 85.50 180 PRO A CA 1
ATOM 1375 C C . PRO A 1 180 ? -22.329 -1.571 15.015 1.00 85.50 180 PRO A C 1
ATOM 1377 O O . PRO A 1 180 ? -23.059 -2.320 14.361 1.00 85.50 180 PRO A O 1
ATOM 1380 N N . CYS A 1 181 ? -21.016 -1.757 15.100 1.00 83.44 181 CYS A N 1
ATOM 1381 C CA . CYS A 1 181 ? -20.327 -2.887 14.494 1.00 83.44 181 CYS A CA 1
ATOM 1382 C C . CYS A 1 181 ? -19.426 -3.584 15.517 1.00 83.44 181 CYS A C 1
ATOM 1384 O O . CYS A 1 181 ? -19.081 -3.034 16.563 1.00 83.44 181 CYS A O 1
ATOM 1386 N N . HIS A 1 182 ? -19.093 -4.845 15.248 1.00 84.06 182 HIS A N 1
ATOM 1387 C CA . HIS A 1 182 ? -18.172 -5.578 16.103 1.00 84.06 182 HIS A CA 1
ATOM 1388 C C . HIS A 1 182 ? -16.733 -5.147 15.815 1.00 84.06 182 HIS A C 1
ATOM 1390 O O . HIS A 1 182 ? -16.225 -5.345 14.712 1.00 84.06 182 HIS A O 1
ATOM 1396 N N . GLU A 1 183 ? -16.057 -4.637 16.837 1.00 86.81 183 GLU A N 1
ATOM 1397 C CA . GLU A 1 183 ? -14.642 -4.292 16.773 1.00 86.81 183 GLU A CA 1
ATOM 1398 C C . GLU A 1 183 ? -13.797 -5.402 17.404 1.00 86.81 183 GLU A C 1
ATOM 1400 O O . GLU A 1 183 ? -13.744 -5.550 18.631 1.00 86.81 183 GLU A O 1
ATOM 1405 N N . SER A 1 184 ? -13.112 -6.176 16.562 1.00 90.31 184 SER A N 1
ATOM 1406 C CA . SER A 1 184 ? -12.141 -7.162 17.042 1.00 90.31 184 SER A CA 1
ATOM 1407 C C . SER A 1 184 ? -10.930 -6.475 17.699 1.00 90.31 184 SER A C 1
ATOM 1409 O O . SER A 1 184 ? -10.620 -5.330 17.355 1.00 90.31 184 SER A O 1
ATOM 1411 N N . PRO A 1 185 ? -10.193 -7.153 18.601 1.00 92.81 185 PRO A N 1
ATOM 1412 C CA . PRO A 1 185 ? -8.974 -6.597 19.194 1.00 92.81 185 PRO A CA 1
ATOM 1413 C C . PRO A 1 185 ? -7.964 -6.116 18.144 1.00 92.81 185 PRO A C 1
ATOM 1415 O O . PRO A 1 185 ? -7.444 -5.013 18.256 1.00 92.81 185 PRO A O 1
ATOM 1418 N N . THR A 1 186 ? -7.767 -6.891 17.074 1.00 92.25 186 THR A N 1
ATOM 1419 C CA . THR A 1 186 ? -6.906 -6.529 15.940 1.00 92.25 186 THR A CA 1
ATOM 1420 C C . THR A 1 186 ? -7.360 -5.236 15.266 1.00 92.25 186 THR A C 1
ATOM 1422 O O . THR A 1 186 ? -6.540 -4.358 15.017 1.00 92.25 186 THR A O 1
ATOM 1425 N N . VAL A 1 187 ? -8.664 -5.087 15.000 1.00 91.44 187 VAL A N 1
ATOM 1426 C CA . VAL A 1 187 ? -9.213 -3.863 14.392 1.00 91.44 187 VAL A CA 1
ATOM 1427 C C . VAL A 1 187 ? -8.995 -2.661 15.310 1.00 91.44 187 VAL A C 1
ATOM 1429 O O . VAL A 1 187 ? -8.589 -1.608 14.830 1.00 91.44 187 VAL A O 1
ATOM 1432 N N . LYS A 1 188 ? -9.173 -2.817 16.627 1.00 94.44 188 LYS A N 1
ATOM 1433 C CA . LYS A 1 188 ? -8.885 -1.748 17.596 1.00 94.44 188 LYS A CA 1
ATOM 1434 C C . LYS A 1 188 ? -7.415 -1.337 17.587 1.00 94.44 188 LYS A C 1
ATOM 1436 O O . LYS A 1 188 ? -7.130 -0.143 17.597 1.00 94.44 188 LYS A O 1
ATOM 1441 N N . THR A 1 189 ? -6.490 -2.294 17.514 1.00 96.50 189 THR A N 1
ATOM 1442 C CA . THR A 1 189 ? -5.057 -1.989 17.388 1.00 96.50 189 THR A CA 1
ATOM 1443 C C . THR A 1 189 ? -4.758 -1.248 16.085 1.00 96.50 189 THR A C 1
ATOM 1445 O O . THR A 1 189 ? -4.055 -0.244 16.111 1.00 96.50 189 THR A O 1
ATOM 1448 N N . ILE A 1 190 ? -5.344 -1.665 14.957 1.00 94.25 190 ILE A N 1
ATOM 1449 C CA . ILE A 1 190 ? -5.185 -0.961 13.674 1.00 94.25 190 ILE A CA 1
ATOM 1450 C C . ILE A 1 190 ? -5.720 0.476 13.766 1.00 94.25 190 ILE A C 1
ATOM 1452 O O . ILE A 1 190 ? -5.045 1.406 13.333 1.00 94.25 190 ILE A O 1
ATOM 1456 N N . LEU A 1 191 ? -6.891 0.686 14.376 1.00 93.25 191 LEU A N 1
ATOM 1457 C CA . LEU A 1 191 ? -7.438 2.028 14.602 1.00 93.25 191 LEU A CA 1
ATOM 1458 C C . LEU A 1 191 ? -6.516 2.879 15.485 1.00 93.25 191 LEU A C 1
ATOM 1460 O O . LEU A 1 191 ? -6.299 4.049 15.178 1.00 93.25 191 LEU A O 1
ATOM 1464 N N . SER A 1 192 ? -5.927 2.295 16.532 1.00 96.31 192 SER A N 1
ATOM 1465 C CA . SER A 1 192 ? -4.934 2.974 17.372 1.00 96.31 192 SER A CA 1
ATOM 1466 C C . SER A 1 192 ? -3.690 3.375 16.576 1.00 96.31 192 SER A C 1
ATOM 1468 O O . SER A 1 192 ? -3.191 4.482 16.751 1.00 96.31 192 SER A O 1
ATOM 1470 N N . ILE A 1 193 ? -3.204 2.515 15.676 1.00 96.25 193 ILE A N 1
ATOM 1471 C CA . ILE A 1 193 ? -2.075 2.831 14.791 1.00 96.25 193 ILE A CA 1
ATOM 1472 C C . ILE A 1 193 ? -2.426 4.018 13.887 1.00 96.25 193 ILE A C 1
ATOM 1474 O O . ILE A 1 193 ? -1.645 4.961 13.787 1.00 96.25 193 ILE A O 1
ATOM 1478 N N . LEU A 1 194 ? -3.613 4.021 13.272 1.00 92.31 194 LEU A N 1
ATOM 1479 C CA . LEU A 1 194 ? -4.062 5.139 12.433 1.00 92.31 194 LEU A CA 1
ATOM 1480 C C . LEU A 1 194 ? -4.180 6.446 13.233 1.00 92.31 194 LEU A C 1
ATOM 1482 O O . LEU A 1 194 ? -3.802 7.504 12.734 1.00 92.31 194 LEU A O 1
ATOM 1486 N N . GLN A 1 195 ? -4.629 6.382 14.489 1.00 93.56 195 GLN A N 1
ATOM 1487 C CA . GLN A 1 195 ? -4.634 7.537 15.393 1.00 93.56 195 GLN A CA 1
ATOM 1488 C C . GLN A 1 195 ? -3.216 8.033 15.700 1.00 93.56 195 GLN A C 1
ATOM 1490 O O . GLN A 1 195 ? -2.985 9.240 15.700 1.00 93.56 195 GLN A O 1
ATOM 1495 N N . THR A 1 196 ? -2.246 7.135 15.904 1.00 94.38 196 THR A N 1
ATOM 1496 C CA . THR A 1 196 ? -0.830 7.510 16.047 1.00 94.38 196 THR A CA 1
ATOM 1497 C C . THR A 1 196 ? -0.310 8.225 14.798 1.00 94.38 196 THR A C 1
ATOM 1499 O O . THR A 1 196 ? 0.341 9.261 14.918 1.00 94.38 196 THR A O 1
ATOM 1502 N N . LEU A 1 197 ? -0.646 7.734 13.600 1.00 92.00 197 LEU A N 1
ATOM 1503 C CA . LEU A 1 197 ? -0.262 8.392 12.348 1.00 92.00 197 LEU A CA 1
ATOM 1504 C C . LEU A 1 197 ? -0.861 9.799 12.221 1.00 92.00 197 LEU A C 1
ATOM 1506 O O . LEU A 1 197 ? -0.168 10.711 11.766 1.00 92.00 197 LEU A O 1
ATOM 1510 N N . MET A 1 198 ? -2.115 9.985 12.652 1.00 89.00 198 MET A N 1
ATOM 1511 C CA . MET A 1 198 ? -2.755 11.303 12.724 1.00 89.00 198 MET A CA 1
ATOM 1512 C C . MET A 1 198 ? -2.061 12.219 13.736 1.00 89.00 198 MET A C 1
ATOM 1514 O O . MET A 1 198 ? -1.819 13.382 13.435 1.00 89.00 198 MET A O 1
ATOM 1518 N N . GLN A 1 199 ? -1.678 11.701 14.904 1.00 91.75 199 GLN A N 1
ATOM 1519 C CA . GLN A 1 199 ? -0.964 12.477 15.919 1.00 91.75 199 GLN A CA 1
ATOM 1520 C C . GLN A 1 199 ? 0.396 12.979 15.411 1.00 91.75 199 GLN A C 1
ATOM 1522 O O . GLN A 1 199 ? 0.789 14.107 15.702 1.00 91.75 199 GLN A O 1
ATOM 1527 N N . TRP A 1 200 ? 1.099 12.193 14.590 1.00 94.88 200 TRP A N 1
ATOM 1528 C CA . TRP A 1 200 ? 2.346 12.647 13.971 1.00 94.88 200 TRP A CA 1
ATOM 1529 C C . TRP A 1 200 ? 2.163 13.823 13.010 1.00 94.88 200 TRP A C 1
ATOM 1531 O O . TRP A 1 200 ? 3.125 14.549 12.779 1.00 94.88 200 TRP A O 1
ATOM 1541 N N . ILE A 1 201 ? 0.967 14.036 12.453 1.00 87.75 201 ILE A N 1
ATOM 1542 C CA . ILE A 1 201 ? 0.683 15.218 11.624 1.00 87.75 201 ILE A CA 1
ATOM 1543 C C . ILE A 1 201 ? 0.700 16.479 12.496 1.00 87.75 201 ILE A C 1
ATOM 1545 O O . ILE A 1 201 ? 1.289 17.484 12.107 1.00 87.75 201 ILE A O 1
ATOM 1549 N N . GLU A 1 202 ? 0.130 16.406 13.700 1.00 91.06 202 GLU A N 1
ATOM 1550 C CA . GLU 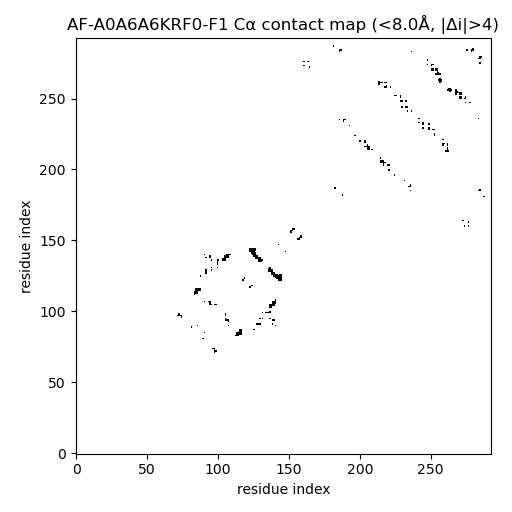A 1 202 ? 0.155 17.512 14.666 1.00 91.06 202 GLU A CA 1
ATOM 1551 C C . GLU A 1 202 ? 1.580 17.800 15.165 1.00 91.06 202 GLU A C 1
ATOM 1553 O O . GLU A 1 202 ? 1.969 18.951 15.353 1.00 91.06 202 GLU A O 1
ATOM 1558 N N . GLU A 1 203 ? 2.390 16.755 15.348 1.00 93.44 203 GLU A N 1
ATOM 1559 C CA . GLU A 1 203 ? 3.795 16.882 15.759 1.00 93.44 203 GLU A CA 1
ATOM 1560 C C . GLU A 1 203 ? 4.722 17.383 14.643 1.00 93.44 203 GLU A C 1
ATOM 1562 O O . GLU A 1 203 ? 5.803 17.906 14.924 1.00 93.44 203 GLU A O 1
ATOM 1567 N N . ILE A 1 204 ? 4.328 17.206 13.380 1.00 88.00 204 ILE A N 1
ATOM 1568 C CA . ILE A 1 204 ? 5.106 17.584 12.197 1.00 88.00 204 ILE A CA 1
ATOM 1569 C C . ILE A 1 204 ? 4.281 18.586 11.376 1.00 88.00 204 ILE A C 1
ATOM 1571 O O . ILE A 1 204 ? 3.799 18.266 10.283 1.00 88.00 204 ILE A O 1
ATOM 1575 N N . PRO A 1 205 ? 4.108 19.822 11.880 1.00 88.56 205 PRO A N 1
ATOM 1576 C CA . PRO A 1 205 ? 3.282 20.804 11.207 1.00 88.56 205 PRO A CA 1
ATOM 1577 C C . PRO A 1 205 ? 3.886 21.212 9.852 1.00 88.56 205 PRO A C 1
ATOM 1579 O O . PRO A 1 205 ? 5.107 21.137 9.640 1.00 88.56 205 PRO A O 1
ATOM 1582 N N . PRO A 1 206 ? 3.053 21.692 8.913 1.00 87.81 206 PRO A N 1
ATOM 1583 C CA . PRO A 1 206 ? 3.526 22.250 7.655 1.00 87.81 206 PRO A CA 1
ATOM 1584 C C . PRO A 1 206 ? 4.511 23.401 7.887 1.00 87.81 206 PRO A C 1
ATOM 1586 O O . PRO A 1 206 ? 4.227 24.337 8.634 1.00 87.81 206 PRO A O 1
ATOM 1589 N N . VAL A 1 207 ? 5.655 23.367 7.207 1.00 88.81 207 VAL A N 1
ATOM 1590 C CA . VAL A 1 207 ? 6.608 24.484 7.236 1.00 88.81 207 VAL A CA 1
ATOM 1591 C C . VAL A 1 207 ? 6.221 25.559 6.228 1.00 88.81 207 VAL A C 1
ATOM 1593 O O . VAL A 1 207 ? 5.650 25.272 5.169 1.00 88.81 207 VAL A O 1
ATOM 1596 N N . GLN A 1 208 ? 6.567 26.810 6.531 1.00 88.12 208 GLN A N 1
ATOM 1597 C CA . GLN A 1 208 ? 6.408 27.898 5.577 1.00 88.12 208 GLN A CA 1
ATOM 1598 C C . GLN A 1 208 ? 7.355 27.678 4.392 1.00 88.12 208 GLN A C 1
ATOM 1600 O O . GLN A 1 208 ? 8.569 27.576 4.557 1.00 88.12 208 GLN A O 1
ATOM 1605 N N . GLN A 1 209 ? 6.794 27.606 3.187 1.00 86.25 209 GLN A N 1
ATOM 1606 C CA . GLN A 1 209 ? 7.545 27.377 1.957 1.00 86.25 209 GLN A CA 1
ATOM 1607 C C . GLN A 1 209 ? 7.042 28.288 0.837 1.00 86.25 209 GLN A C 1
ATOM 1609 O O . GLN A 1 209 ? 5.866 28.637 0.785 1.00 86.25 209 GLN A O 1
ATOM 1614 N N . ALA A 1 210 ? 7.933 28.645 -0.087 1.00 80.44 210 ALA A N 1
ATOM 1615 C CA . ALA A 1 210 ? 7.573 29.425 -1.274 1.00 80.44 210 ALA A CA 1
ATOM 1616 C C . ALA A 1 210 ? 6.848 28.583 -2.345 1.00 80.44 210 ALA A C 1
ATOM 1618 O O . ALA A 1 210 ? 6.198 29.125 -3.237 1.00 80.44 210 ALA A O 1
ATOM 1619 N N . SER A 1 211 ? 6.981 27.254 -2.283 1.00 82.69 211 SER A N 1
ATOM 1620 C CA . SER A 1 211 ? 6.365 26.334 -3.240 1.00 82.69 211 SER A CA 1
ATOM 1621 C C . SER A 1 211 ? 4.859 26.210 -3.011 1.00 82.69 211 SER A C 1
ATOM 1623 O O . SER A 1 211 ? 4.408 26.006 -1.886 1.00 82.69 211 SER A O 1
ATOM 1625 N N . ARG A 1 212 ? 4.093 26.246 -4.106 1.00 79.56 212 ARG A N 1
ATOM 1626 C CA . ARG A 1 212 ? 2.647 25.958 -4.117 1.00 79.56 212 ARG A CA 1
ATOM 1627 C C . ARG A 1 212 ? 2.306 24.462 -4.188 1.00 79.56 212 ARG A C 1
ATOM 1629 O O . ARG A 1 212 ? 1.132 24.116 -4.156 1.00 79.56 212 ARG A O 1
ATOM 1636 N N . TYR A 1 213 ? 3.304 23.604 -4.400 1.00 76.00 213 TYR A N 1
ATOM 1637 C CA . TYR A 1 213 ? 3.131 22.148 -4.447 1.00 76.00 213 TYR A CA 1
ATOM 1638 C C . TYR A 1 213 ? 3.186 21.554 -3.030 1.00 76.00 213 TYR A C 1
ATOM 1640 O O . TYR A 1 213 ? 3.226 22.304 -2.055 1.00 76.00 213 TYR A O 1
ATOM 1648 N N . GLY A 1 214 ? 3.175 20.222 -2.911 1.00 78.25 214 GLY A N 1
ATOM 1649 C CA . GLY A 1 214 ? 3.142 19.516 -1.627 1.00 78.25 214 GLY A CA 1
ATOM 1650 C C . GLY A 1 214 ? 4.146 20.043 -0.592 1.00 78.25 214 GLY A C 1
ATOM 1651 O O . GLY A 1 214 ? 5.247 20.487 -0.932 1.00 78.25 214 GLY A O 1
ATOM 1652 N N . ASN A 1 215 ? 3.744 20.043 0.681 1.00 88.81 215 ASN A N 1
ATOM 1653 C CA . ASN A 1 215 ? 4.569 20.561 1.769 1.00 88.81 215 ASN A CA 1
ATOM 1654 C C . ASN A 1 215 ? 5.690 19.581 2.128 1.00 88.81 215 ASN A C 1
ATOM 1656 O O . ASN A 1 215 ? 5.434 18.397 2.339 1.00 88.81 215 ASN A O 1
ATOM 1660 N N . VAL A 1 216 ? 6.926 20.073 2.236 1.00 87.31 216 VAL A N 1
ATOM 1661 C CA . VAL A 1 216 ? 8.095 19.225 2.527 1.00 87.31 216 VAL A CA 1
ATOM 1662 C C . VAL A 1 216 ? 8.032 18.527 3.890 1.00 87.31 216 VAL A C 1
ATOM 1664 O O . VAL A 1 216 ? 8.646 17.472 4.028 1.00 87.31 216 VAL A O 1
ATOM 1667 N N . SER A 1 217 ? 7.248 19.034 4.853 1.00 87.25 217 SER A N 1
ATOM 1668 C CA . SER A 1 217 ? 6.984 18.360 6.136 1.00 87.25 217 SER A CA 1
ATOM 1669 C C . SER A 1 217 ? 6.423 16.945 5.958 1.00 87.25 217 SER A C 1
ATOM 1671 O O . SER A 1 217 ? 6.691 16.073 6.783 1.00 87.25 217 SER A O 1
ATOM 1673 N N . TYR A 1 218 ? 5.721 16.676 4.849 1.00 88.19 218 TYR A N 1
ATOM 1674 C CA . TYR A 1 218 ? 5.246 15.333 4.509 1.00 88.19 218 TYR A CA 1
ATOM 1675 C C . TYR A 1 218 ? 6.385 14.312 4.417 1.00 88.19 218 TYR A C 1
ATOM 1677 O O . TYR A 1 218 ? 6.218 13.172 4.831 1.00 88.19 218 TYR A O 1
ATOM 1685 N N . ARG A 1 219 ? 7.566 14.708 3.927 1.00 90.31 219 ARG A N 1
ATOM 1686 C CA . ARG A 1 219 ? 8.716 13.797 3.826 1.00 90.31 219 ARG A CA 1
ATOM 1687 C C . ARG A 1 219 ? 9.222 13.377 5.197 1.00 90.31 219 ARG A C 1
ATOM 1689 O O . ARG A 1 219 ? 9.561 12.216 5.388 1.00 90.31 219 ARG A O 1
ATOM 1696 N N . THR A 1 220 ? 9.230 14.306 6.149 1.00 92.81 220 THR A N 1
ATOM 1697 C CA . THR A 1 220 ? 9.578 14.025 7.546 1.00 92.81 220 THR A CA 1
ATOM 1698 C C . THR A 1 220 ? 8.563 13.073 8.174 1.00 92.81 220 THR A C 1
ATOM 1700 O O . THR A 1 220 ? 8.951 12.110 8.831 1.00 92.81 220 THR A O 1
ATOM 1703 N N . TRP A 1 221 ? 7.269 13.302 7.929 1.00 96.12 221 TRP A N 1
ATOM 1704 C CA . TRP A 1 221 ? 6.205 12.401 8.374 1.00 96.12 221 TRP A CA 1
ATOM 1705 C C . TRP A 1 221 ? 6.338 11.002 7.753 1.00 96.12 221 TRP A C 1
ATOM 1707 O O . TRP A 1 221 ? 6.274 10.005 8.467 1.00 96.12 221 TRP A O 1
ATOM 1717 N N . HIS A 1 222 ? 6.617 10.918 6.450 1.00 92.88 222 HIS A N 1
ATOM 1718 C CA . HIS A 1 222 ? 6.761 9.649 5.739 1.00 92.88 222 HIS A CA 1
ATOM 1719 C C . HIS A 1 222 ? 8.022 8.875 6.151 1.00 92.88 222 HIS A C 1
ATOM 1721 O O . HIS A 1 222 ? 7.958 7.663 6.312 1.00 92.88 222 HIS A O 1
ATOM 1727 N N . SER A 1 223 ? 9.150 9.556 6.389 1.00 95.69 223 SER A N 1
ATOM 1728 C CA . SER A 1 223 ? 10.366 8.922 6.935 1.00 95.69 223 SER A CA 1
ATOM 1729 C C . SER A 1 223 ? 10.073 8.282 8.291 1.00 95.69 223 SER A C 1
ATOM 1731 O O . SER A 1 223 ? 10.404 7.124 8.522 1.00 95.69 223 SER A O 1
ATOM 1733 N N . ARG A 1 224 ? 9.354 9.002 9.167 1.00 97.69 224 ARG A N 1
ATOM 1734 C CA . ARG A 1 224 ? 8.935 8.465 10.466 1.00 97.69 224 ARG A CA 1
ATOM 1735 C C . ARG A 1 224 ? 8.016 7.252 10.308 1.00 97.69 224 ARG A C 1
ATOM 1737 O O . ARG A 1 224 ? 8.157 6.291 11.062 1.00 97.69 224 ARG A O 1
ATOM 1744 N N . LEU A 1 225 ? 7.097 7.278 9.343 1.00 94.62 225 LEU A N 1
ATOM 1745 C CA . LEU A 1 225 ? 6.255 6.130 9.007 1.00 94.62 225 LEU A CA 1
ATOM 1746 C C . LEU A 1 225 ? 7.091 4.915 8.592 1.00 94.62 225 LEU A C 1
ATOM 1748 O O . LEU A 1 225 ? 6.894 3.845 9.161 1.00 94.62 225 LEU A O 1
ATOM 1752 N N . GLU A 1 226 ? 8.029 5.074 7.659 1.00 93.38 226 GLU A N 1
ATOM 1753 C CA . GLU A 1 226 ? 8.906 3.990 7.199 1.00 93.38 226 GLU A CA 1
ATOM 1754 C C . GLU A 1 226 ? 9.716 3.393 8.358 1.00 93.38 226 GLU A C 1
ATOM 1756 O O . GLU A 1 226 ? 9.673 2.181 8.571 1.00 93.38 226 GLU A O 1
ATOM 1761 N N . GLU A 1 227 ? 10.356 4.240 9.170 1.00 97.00 227 GLU A N 1
ATOM 1762 C CA . GLU A 1 227 ? 11.191 3.840 10.313 1.00 97.00 227 GLU A CA 1
ATOM 1763 C C . GLU A 1 227 ? 10.426 3.058 11.393 1.00 97.00 227 GLU A C 1
ATOM 1765 O O . GLU A 1 227 ? 10.998 2.204 12.068 1.00 97.00 227 GLU A O 1
ATOM 1770 N N . ASN A 1 228 ? 9.133 3.341 11.575 1.00 97.81 228 ASN A N 1
ATOM 1771 C CA . ASN A 1 228 ? 8.321 2.740 12.638 1.00 97.81 228 ASN A CA 1
ATOM 1772 C C . ASN A 1 228 ? 7.372 1.643 12.132 1.00 97.81 228 ASN A C 1
ATOM 1774 O O . ASN A 1 228 ? 6.789 0.922 12.943 1.00 97.81 228 ASN A O 1
ATOM 1778 N N . SER A 1 229 ? 7.209 1.500 10.816 1.00 94.31 229 SER A N 1
ATOM 1779 C CA . SER A 1 229 ? 6.216 0.628 10.176 1.00 94.31 229 SER A CA 1
ATOM 1780 C C . SER A 1 229 ? 6.266 -0.827 10.653 1.00 94.31 229 SER A C 1
ATOM 1782 O O . SER A 1 229 ? 5.228 -1.395 10.990 1.00 94.31 229 SER A O 1
ATOM 1784 N N . GLU A 1 230 ? 7.457 -1.418 10.759 1.00 93.19 230 GLU A N 1
ATOM 1785 C CA . GLU A 1 230 ? 7.625 -2.786 11.256 1.00 93.19 230 GLU A CA 1
ATOM 1786 C C . GLU A 1 230 ? 7.128 -2.921 12.702 1.00 93.19 230 GLU A C 1
ATOM 1788 O O . GLU A 1 230 ? 6.314 -3.795 13.001 1.00 93.19 230 GLU A O 1
ATOM 1793 N N . SER A 1 231 ? 7.537 -2.002 13.582 1.00 97.31 231 SER A N 1
ATOM 1794 C CA . SER A 1 231 ? 7.092 -1.961 14.980 1.00 97.31 231 SER A CA 1
ATOM 1795 C C . SER A 1 231 ? 5.571 -1.823 15.089 1.00 97.31 231 SER A C 1
ATOM 1797 O O . SER A 1 231 ? 4.951 -2.509 15.900 1.00 97.31 231 SER A O 1
ATOM 1799 N N . LEU A 1 232 ? 4.949 -1.001 14.233 1.00 96.69 232 LEU A N 1
ATOM 1800 C CA . LEU A 1 232 ? 3.492 -0.858 14.166 1.00 96.69 232 LEU A CA 1
ATOM 1801 C C . LEU A 1 232 ? 2.809 -2.185 13.793 1.00 96.69 232 LEU A C 1
ATOM 1803 O O . LEU A 1 232 ? 1.833 -2.566 14.436 1.00 96.69 232 LEU A O 1
ATOM 1807 N N . MET A 1 233 ? 3.325 -2.922 12.804 1.00 93.19 233 MET A N 1
ATOM 1808 C CA . MET A 1 233 ? 2.751 -4.217 12.407 1.00 93.19 233 MET A CA 1
ATOM 1809 C C . MET A 1 233 ? 2.869 -5.265 13.523 1.00 93.19 233 MET A C 1
ATOM 1811 O O . MET A 1 233 ? 1.925 -6.009 13.797 1.00 93.19 233 MET A O 1
ATOM 1815 N N . LEU A 1 234 ? 4.001 -5.292 14.229 1.00 93.81 234 LEU A N 1
ATOM 1816 C CA . LEU A 1 234 ? 4.252 -6.235 15.324 1.00 93.81 234 LEU A CA 1
ATOM 1817 C C . LEU A 1 234 ? 3.297 -6.071 16.521 1.00 93.81 234 LEU A C 1
ATOM 1819 O O . LEU A 1 234 ? 3.206 -6.981 17.341 1.00 93.81 234 LEU A O 1
ATOM 1823 N N . GLN A 1 235 ? 2.552 -4.963 16.619 1.00 95.94 235 GLN A N 1
ATOM 1824 C CA . GLN A 1 235 ? 1.558 -4.761 17.683 1.00 95.94 235 GLN A CA 1
ATOM 1825 C C . GLN A 1 235 ? 0.347 -5.694 17.569 1.00 95.94 235 GLN A C 1
ATOM 1827 O O . GLN A 1 235 ? -0.328 -5.945 18.568 1.00 95.94 235 GLN A O 1
ATOM 1832 N N . PHE A 1 236 ? 0.035 -6.177 16.363 1.00 93.56 236 PHE A N 1
ATOM 1833 C CA . PHE A 1 236 ? -1.126 -7.040 16.129 1.00 93.56 236 PHE A CA 1
ATOM 1834 C C . PHE A 1 236 ? -0.794 -8.343 15.392 1.00 93.5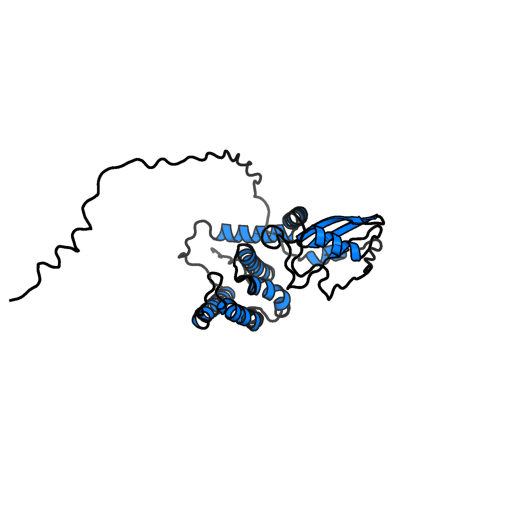6 236 PHE A C 1
ATOM 1836 O O . PHE A 1 236 ? -1.638 -9.243 15.364 1.00 93.56 236 PHE A O 1
ATOM 1843 N N . LEU A 1 237 ? 0.394 -8.467 14.790 1.00 86.62 237 LEU A N 1
ATOM 1844 C CA . LEU A 1 237 ? 0.837 -9.712 14.165 1.00 86.62 237 LEU A CA 1
ATOM 1845 C C . LEU A 1 237 ? 1.209 -10.759 15.235 1.00 86.62 237 LEU A C 1
ATOM 1847 O O . LEU A 1 237 ? 2.034 -10.472 16.104 1.00 86.62 237 LEU A O 1
ATOM 1851 N N . PRO A 1 238 ? 0.659 -11.987 15.168 1.00 83.88 238 PRO A N 1
ATOM 1852 C CA . PRO A 1 238 ? 1.117 -13.100 15.999 1.00 83.88 238 PRO A CA 1
ATOM 1853 C C . PRO A 1 238 ? 2.583 -13.461 15.721 1.00 83.88 238 PRO A C 1
ATOM 1855 O O . PRO A 1 238 ? 3.085 -13.211 14.624 1.00 83.88 238 PRO A O 1
ATOM 1858 N N . ASP A 1 239 ? 3.240 -14.126 16.677 1.00 80.94 239 ASP A N 1
ATOM 1859 C CA . ASP A 1 239 ? 4.652 -14.529 16.568 1.00 80.94 239 ASP A CA 1
ATOM 1860 C C . ASP A 1 239 ? 4.956 -15.319 15.284 1.00 80.94 239 ASP A C 1
ATOM 1862 O O . ASP A 1 239 ? 5.944 -15.034 14.605 1.00 80.94 239 ASP A O 1
ATOM 1866 N N . ASP A 1 240 ? 4.056 -16.226 14.894 1.00 79.19 240 ASP A N 1
ATOM 1867 C CA . ASP A 1 240 ? 4.182 -17.057 13.688 1.00 79.19 240 ASP A CA 1
ATOM 1868 C C . ASP A 1 240 ? 4.175 -16.246 12.378 1.00 79.19 240 ASP A C 1
ATOM 1870 O O . ASP A 1 240 ? 4.643 -16.723 11.344 1.00 79.19 240 ASP A O 1
ATOM 1874 N N . PHE A 1 241 ? 3.662 -15.011 12.406 1.00 78.06 241 PHE A N 1
ATOM 1875 C CA . PHE A 1 241 ? 3.547 -14.130 11.241 1.00 78.06 241 PHE A CA 1
ATOM 1876 C C . PHE A 1 241 ? 4.514 -12.945 11.273 1.00 78.06 241 PHE A C 1
ATOM 1878 O O . PHE A 1 241 ? 4.450 -12.091 10.391 1.00 78.06 241 PHE A O 1
ATOM 1885 N N . LYS A 1 242 ? 5.455 -12.891 12.223 1.00 76.88 242 LYS A N 1
ATOM 1886 C CA . LYS A 1 242 ? 6.450 -11.808 12.282 1.00 76.88 242 LYS A CA 1
ATOM 1887 C C . LYS A 1 242 ? 7.279 -11.701 11.006 1.00 76.88 242 LYS A C 1
ATOM 1889 O O . LYS A 1 242 ? 7.515 -10.601 10.534 1.00 76.88 242 LYS A O 1
ATOM 1894 N N . CYS A 1 243 ? 7.648 -12.822 10.386 1.00 77.19 243 CYS A N 1
ATOM 1895 C CA . CYS A 1 243 ? 8.384 -12.808 9.118 1.00 77.19 243 CYS A CA 1
ATOM 1896 C C . CYS A 1 243 ? 7.577 -12.230 7.944 1.00 77.19 243 CYS A C 1
ATOM 1898 O O . CYS A 1 243 ? 8.169 -11.875 6.931 1.00 77.19 243 CYS A O 1
ATOM 1900 N N . ALA A 1 244 ? 6.246 -12.131 8.054 1.00 76.56 244 ALA A N 1
ATOM 1901 C CA . ALA A 1 244 ? 5.405 -11.563 7.004 1.00 76.56 244 ALA A CA 1
ATOM 1902 C C . ALA A 1 244 ? 5.512 -10.031 6.918 1.00 76.56 244 ALA A C 1
ATOM 1904 O O . ALA A 1 244 ? 5.041 -9.463 5.932 1.00 76.56 244 ALA A O 1
ATOM 1905 N N . THR A 1 245 ? 6.147 -9.360 7.893 1.00 77.44 245 THR A N 1
ATOM 1906 C CA . THR A 1 245 ? 6.393 -7.906 7.858 1.00 77.44 245 THR A CA 1
ATOM 1907 C C . THR A 1 245 ? 7.107 -7.482 6.581 1.00 77.44 245 THR A C 1
ATOM 1909 O O . THR A 1 245 ? 6.734 -6.463 6.012 1.00 77.44 245 THR A O 1
ATOM 1912 N N . ILE A 1 246 ? 8.032 -8.301 6.067 1.00 74.12 246 ILE A N 1
ATOM 1913 C CA . ILE A 1 246 ? 8.751 -8.039 4.811 1.00 74.12 246 ILE A CA 1
ATOM 1914 C C . ILE A 1 246 ? 7.816 -7.832 3.610 1.00 74.12 246 ILE A C 1
ATOM 1916 O O . ILE A 1 246 ? 8.141 -7.064 2.711 1.00 74.12 246 ILE A O 1
ATOM 1920 N N . GLU A 1 247 ? 6.653 -8.490 3.611 1.00 78.31 247 GLU A N 1
ATOM 1921 C CA . GLU A 1 247 ? 5.655 -8.401 2.544 1.00 78.31 247 GLU A CA 1
ATOM 1922 C C . GLU A 1 247 ? 4.592 -7.346 2.863 1.00 78.31 247 GLU A C 1
ATOM 1924 O O . GLU A 1 247 ? 4.209 -6.582 1.986 1.00 78.31 247 GLU A O 1
ATOM 1929 N N . VAL A 1 248 ? 4.097 -7.271 4.107 1.00 80.88 248 VAL A N 1
ATOM 1930 C CA . VAL A 1 248 ? 2.970 -6.376 4.434 1.00 80.88 248 VAL A CA 1
ATOM 1931 C C . VAL A 1 248 ? 3.378 -4.924 4.669 1.00 80.88 248 VAL A C 1
ATOM 1933 O O . VAL A 1 248 ? 2.577 -4.031 4.396 1.00 80.88 248 VAL A O 1
ATOM 1936 N N . VAL A 1 249 ? 4.597 -4.669 5.154 1.00 87.81 249 VAL A N 1
ATOM 1937 C CA . VAL A 1 249 ? 5.082 -3.307 5.427 1.00 87.81 249 VAL A CA 1
ATOM 1938 C C . VAL A 1 249 ? 5.109 -2.452 4.156 1.00 87.81 249 VAL A C 1
ATOM 1940 O O . VAL A 1 249 ? 4.538 -1.366 4.212 1.00 87.81 249 VAL A O 1
ATOM 1943 N N . PRO A 1 250 ? 5.647 -2.919 3.009 1.00 86.56 250 PRO A N 1
ATOM 1944 C CA . PRO A 1 250 ? 5.633 -2.137 1.772 1.00 86.56 250 PRO A CA 1
ATOM 1945 C C . PRO A 1 250 ? 4.234 -1.687 1.328 1.00 86.56 250 PRO A C 1
ATOM 1947 O O . PRO A 1 250 ? 4.050 -0.525 0.974 1.00 86.56 250 PRO A O 1
ATOM 1950 N N . TYR A 1 251 ? 3.217 -2.562 1.395 1.00 85.38 251 TYR A N 1
ATOM 1951 C CA . TYR A 1 251 ? 1.842 -2.159 1.063 1.00 85.38 251 TYR A CA 1
ATOM 1952 C C . TYR A 1 251 ? 1.313 -1.107 2.041 1.00 85.38 251 TYR A C 1
ATOM 1954 O O . TYR A 1 251 ? 0.634 -0.167 1.628 1.00 85.38 251 TYR A O 1
ATOM 1962 N N . PHE A 1 252 ? 1.624 -1.244 3.333 1.00 93.50 252 PHE A N 1
ATOM 1963 C CA . PHE A 1 252 ? 1.198 -0.287 4.350 1.00 93.50 252 PHE A CA 1
ATOM 1964 C C . PHE A 1 252 ? 1.856 1.083 4.164 1.00 93.50 252 PHE A C 1
ATOM 1966 O O . PHE A 1 252 ? 1.156 2.090 4.165 1.00 93.50 252 PHE A O 1
ATOM 1973 N N . THR A 1 253 ? 3.173 1.148 3.966 1.00 90.94 253 THR A N 1
ATOM 1974 C CA . THR A 1 253 ? 3.886 2.422 3.778 1.00 90.94 253 THR A CA 1
ATOM 1975 C C . THR A 1 253 ? 3.435 3.123 2.500 1.00 90.94 253 THR A C 1
ATOM 1977 O O . THR A 1 253 ? 3.078 4.299 2.541 1.00 90.94 253 THR A O 1
ATOM 1980 N N . ASP A 1 254 ? 3.301 2.382 1.396 1.00 88.19 254 ASP A N 1
ATOM 1981 C CA . ASP A 1 254 ? 2.845 2.932 0.115 1.00 88.19 254 ASP A CA 1
ATOM 1982 C C . ASP A 1 254 ? 1.344 3.274 0.099 1.00 88.19 254 ASP A C 1
ATOM 1984 O O . ASP A 1 254 ? 0.836 3.774 -0.909 1.00 88.19 254 ASP A O 1
ATOM 1988 N N . SER A 1 255 ? 0.606 3.031 1.186 1.00 92.44 255 SER A N 1
ATOM 1989 C CA . SER A 1 255 ? -0.809 3.406 1.304 1.00 92.44 255 SER A CA 1
ATOM 1990 C C . SER A 1 255 ? -1.032 4.904 1.500 1.00 92.44 255 SER A C 1
ATOM 1992 O O . SER A 1 255 ? -2.148 5.381 1.298 1.00 92.44 255 SER A O 1
ATOM 1994 N N . PHE A 1 256 ? -0.001 5.654 1.901 1.00 90.56 256 PHE A N 1
ATOM 1995 C CA . PHE A 1 256 ? -0.151 7.037 2.368 1.00 90.56 256 PHE A CA 1
ATOM 1996 C C . PHE A 1 256 ? 0.403 8.102 1.414 1.00 90.56 256 PHE A C 1
ATOM 1998 O O . PHE A 1 256 ? 0.390 9.282 1.755 1.00 90.56 256 PHE A O 1
ATOM 2005 N N . GLY A 1 257 ? 0.800 7.712 0.201 1.00 78.44 257 GLY A N 1
ATOM 2006 C CA . GLY A 1 257 ? 1.303 8.617 -0.836 1.00 78.44 257 GLY A CA 1
ATOM 2007 C C . GLY A 1 257 ? 2.762 8.347 -1.193 1.00 78.44 257 GLY A C 1
ATOM 2008 O O . GLY A 1 257 ? 3.363 7.384 -0.730 1.00 78.44 257 GLY A O 1
ATOM 2009 N N . ASN A 1 258 ? 3.362 9.199 -2.026 1.00 83.88 258 ASN A N 1
ATOM 2010 C CA . ASN A 1 258 ? 4.773 9.074 -2.404 1.00 83.88 258 ASN A CA 1
ATOM 2011 C C . ASN A 1 258 ? 5.625 10.214 -1.827 1.00 83.88 258 ASN A C 1
ATOM 2013 O O . ASN A 1 258 ? 5.419 11.374 -2.173 1.00 83.88 258 ASN A O 1
ATOM 2017 N N . SER A 1 259 ? 6.624 9.899 -0.994 1.00 80.94 259 SER A N 1
ATOM 2018 C CA . SER A 1 259 ? 7.507 10.893 -0.342 1.00 80.94 259 SER A CA 1
ATOM 2019 C C . SER A 1 259 ? 8.273 11.794 -1.324 1.00 80.94 259 SER A C 1
ATOM 2021 O O . SER A 1 259 ? 8.413 13.006 -1.118 1.00 80.94 259 SER A O 1
ATOM 2023 N N . SER A 1 260 ? 8.739 11.244 -2.447 1.00 78.75 260 SER A N 1
ATOM 2024 C CA . SER A 1 260 ? 9.501 12.017 -3.430 1.00 78.75 260 SER A CA 1
ATOM 2025 C C . SER A 1 260 ? 8.618 13.022 -4.170 1.00 78.75 260 SER A C 1
ATOM 2027 O O . SER A 1 260 ? 8.983 14.200 -4.256 1.00 78.75 260 SER A O 1
ATOM 2029 N N . ARG A 1 261 ? 7.460 12.572 -4.669 1.00 78.19 261 ARG A N 1
ATOM 2030 C CA . ARG A 1 261 ? 6.522 13.389 -5.457 1.00 78.19 261 ARG A CA 1
ATOM 2031 C C . ARG A 1 261 ? 5.587 14.245 -4.601 1.00 78.19 261 ARG A C 1
ATOM 2033 O O . ARG A 1 261 ? 5.103 15.260 -5.090 1.00 78.19 261 ARG A O 1
ATOM 2040 N N . ILE A 1 262 ? 5.396 13.877 -3.334 1.00 80.25 262 ILE A N 1
ATOM 2041 C CA . ILE A 1 262 ? 4.430 14.475 -2.401 1.00 80.25 262 ILE A CA 1
ATOM 2042 C C . ILE A 1 262 ? 3.036 14.500 -3.044 1.00 80.25 262 ILE A C 1
ATOM 2044 O O . ILE A 1 262 ? 2.402 15.547 -3.184 1.00 80.25 262 ILE A O 1
ATOM 2048 N N . ASP A 1 263 ? 2.601 13.329 -3.505 1.00 76.19 263 ASP A N 1
ATOM 2049 C CA . ASP A 1 263 ? 1.302 13.116 -4.130 1.00 76.19 263 ASP A CA 1
ATOM 2050 C C . ASP A 1 263 ? 0.555 11.928 -3.517 1.00 76.19 263 ASP A C 1
ATOM 2052 O O . ASP A 1 263 ? 1.122 11.101 -2.800 1.00 76.19 263 ASP A O 1
ATOM 2056 N N . TYR A 1 264 ? -0.748 11.903 -3.788 1.00 80.31 264 TYR A N 1
ATOM 2057 C CA . TYR A 1 264 ? -1.675 10.855 -3.393 1.00 80.31 264 TYR A CA 1
ATOM 2058 C C . TYR A 1 264 ? -2.642 10.577 -4.546 1.00 80.31 264 TYR A C 1
ATOM 2060 O O . TYR A 1 264 ? -2.954 11.466 -5.341 1.00 80.31 264 TYR A O 1
ATOM 2068 N N . GLY A 1 265 ? -3.133 9.348 -4.636 1.00 73.56 265 GLY A N 1
ATOM 2069 C CA . GLY A 1 265 ? -3.990 8.886 -5.715 1.00 73.56 265 GLY A CA 1
ATOM 2070 C C . GLY A 1 265 ? -4.481 7.463 -5.478 1.00 73.56 265 GLY A C 1
ATOM 2071 O O . GLY A 1 265 ? -4.072 6.793 -4.531 1.00 73.56 265 GLY A O 1
ATOM 2072 N N . THR A 1 266 ? -5.320 6.979 -6.390 1.00 68.69 266 THR A N 1
ATOM 2073 C CA . THR A 1 266 ? -6.055 5.710 -6.250 1.00 68.69 266 THR A CA 1
ATOM 2074 C C . THR A 1 266 ? -5.163 4.469 -6.150 1.00 68.69 266 THR A C 1
ATOM 2076 O O . THR A 1 266 ? -5.583 3.446 -5.609 1.00 68.69 266 THR A O 1
ATOM 2079 N N . GLY A 1 267 ? -3.916 4.535 -6.625 1.00 77.56 267 GLY A N 1
ATOM 2080 C CA . GLY A 1 267 ? -2.929 3.471 -6.413 1.00 77.56 267 GLY A CA 1
ATOM 2081 C C . GLY A 1 267 ? -2.570 3.283 -4.935 1.00 77.56 267 GLY A C 1
ATOM 2082 O O . GLY A 1 267 ? -2.456 2.151 -4.476 1.00 77.56 267 GLY A O 1
ATOM 2083 N N . HIS A 1 268 ? -2.479 4.375 -4.173 1.00 81.25 268 HIS A N 1
ATOM 2084 C CA . HIS A 1 268 ? -2.206 4.341 -2.734 1.00 81.25 268 HIS A CA 1
ATOM 2085 C C . HIS A 1 268 ? -3.407 3.784 -1.956 1.00 81.25 268 HIS A C 1
ATOM 2087 O O . HIS A 1 268 ? -3.247 2.908 -1.110 1.00 81.25 268 HIS A O 1
ATOM 2093 N N . GLU A 1 269 ? -4.626 4.184 -2.328 1.00 79.94 269 GLU A N 1
ATOM 2094 C CA . GLU A 1 269 ? -5.862 3.576 -1.805 1.00 79.94 269 GLU A CA 1
ATOM 2095 C C . GLU A 1 269 ? -5.908 2.063 -2.080 1.00 79.94 269 GLU A C 1
ATOM 2097 O O . GLU A 1 269 ? -6.267 1.264 -1.212 1.00 79.94 269 GLU A O 1
ATOM 2102 N N . THR A 1 270 ? -5.486 1.653 -3.281 1.00 84.50 270 THR A N 1
ATOM 2103 C CA . THR A 1 270 ? -5.416 0.239 -3.672 1.00 84.50 270 THR A CA 1
ATOM 2104 C C . THR A 1 270 ? -4.383 -0.523 -2.841 1.00 84.50 270 THR A C 1
ATOM 2106 O O . THR A 1 270 ? -4.655 -1.656 -2.449 1.00 84.50 270 THR A O 1
ATOM 2109 N N . ASN A 1 271 ? -3.240 0.087 -2.516 1.00 84.50 271 ASN A N 1
ATOM 2110 C CA . ASN A 1 271 ? -2.247 -0.506 -1.617 1.00 84.50 271 ASN A CA 1
ATOM 2111 C C . ASN A 1 271 ? -2.797 -0.708 -0.201 1.00 84.50 271 ASN A C 1
ATOM 2113 O O . ASN A 1 271 ? -2.564 -1.764 0.385 1.00 84.50 271 ASN A O 1
ATOM 2117 N N . PHE A 1 272 ? -3.607 0.221 0.313 1.00 89.44 272 PHE A N 1
ATOM 2118 C CA . PHE A 1 272 ? -4.259 0.042 1.614 1.00 89.44 272 PHE A CA 1
ATOM 2119 C C . PHE A 1 272 ? -5.243 -1.132 1.597 1.00 89.44 272 PHE A C 1
ATOM 2121 O O . PHE A 1 272 ? -5.254 -1.972 2.500 1.00 89.44 272 PHE A O 1
ATOM 2128 N N . ALA A 1 273 ? -6.036 -1.246 0.528 1.00 85.62 273 ALA A N 1
ATOM 2129 C CA . ALA A 1 273 ? -6.916 -2.391 0.328 1.00 85.62 273 ALA A CA 1
ATOM 2130 C C . ALA A 1 273 ? -6.128 -3.706 0.177 1.00 85.62 273 ALA A C 1
ATOM 2132 O O . ALA A 1 273 ? -6.542 -4.731 0.721 1.00 85.62 273 ALA A O 1
ATOM 2133 N N . ALA A 1 274 ? -4.990 -3.693 -0.525 1.00 83.31 274 ALA A N 1
ATOM 2134 C CA . ALA A 1 274 ? -4.108 -4.851 -0.680 1.00 83.31 274 ALA A CA 1
ATOM 2135 C C . ALA A 1 274 ? -3.491 -5.276 0.658 1.00 83.31 274 ALA A C 1
ATOM 2137 O O . ALA A 1 274 ? -3.470 -6.465 0.972 1.00 83.31 274 ALA A O 1
ATOM 2138 N N . TRP A 1 275 ? -3.083 -4.317 1.488 1.00 92.69 275 TRP A N 1
ATOM 2139 C CA . TRP A 1 275 ? -2.616 -4.572 2.845 1.00 92.69 275 TRP A CA 1
ATOM 2140 C C . TRP A 1 275 ? -3.697 -5.257 3.695 1.00 92.69 275 TRP A C 1
ATOM 2142 O O . TRP A 1 275 ? -3.451 -6.327 4.257 1.00 92.69 275 TRP A O 1
ATOM 2152 N N . LEU A 1 276 ? -4.926 -4.723 3.715 1.00 88.69 276 LEU A N 1
ATOM 2153 C CA . LEU A 1 276 ? -6.060 -5.351 4.410 1.00 88.69 276 LEU A CA 1
ATOM 2154 C C . LEU A 1 276 ? -6.364 -6.758 3.877 1.00 88.69 276 LEU A C 1
ATOM 2156 O O . LEU A 1 276 ? -6.648 -7.672 4.653 1.00 88.69 276 LEU A O 1
ATOM 2160 N N . TYR A 1 277 ? -6.276 -6.946 2.561 1.00 84.50 277 TYR A N 1
ATOM 2161 C CA . TYR A 1 277 ? -6.451 -8.244 1.925 1.00 84.50 277 TYR A CA 1
ATOM 2162 C C . TYR A 1 277 ? -5.389 -9.252 2.383 1.00 84.50 277 TYR A C 1
ATOM 2164 O O . TYR A 1 277 ? -5.737 -10.382 2.725 1.00 84.50 277 TYR A O 1
ATOM 2172 N N . CYS A 1 278 ? -4.115 -8.859 2.463 1.00 82.19 278 CYS A N 1
ATOM 2173 C CA . CYS A 1 278 ? -3.046 -9.707 2.994 1.00 82.19 278 CYS A CA 1
ATOM 2174 C C . CYS A 1 278 ? -3.331 -10.127 4.444 1.00 82.19 278 CYS A C 1
ATOM 2176 O O . CYS A 1 278 ? -3.239 -11.312 4.772 1.00 82.19 278 CYS A O 1
ATOM 2178 N N . LEU A 1 279 ? -3.766 -9.192 5.296 1.00 84.12 279 LEU A N 1
ATOM 2179 C CA . LEU A 1 279 ? -4.163 -9.499 6.675 1.00 84.12 279 LEU A CA 1
ATOM 2180 C C . LEU A 1 279 ? -5.354 -10.465 6.744 1.00 84.12 279 LEU A C 1
ATOM 2182 O O . LEU A 1 279 ? -5.361 -11.384 7.567 1.00 84.12 279 LEU A O 1
ATOM 2186 N N . ALA A 1 280 ? -6.345 -10.297 5.868 1.00 82.69 280 ALA A N 1
ATOM 2187 C CA . ALA A 1 280 ? -7.486 -11.201 5.773 1.00 82.69 280 ALA A CA 1
ATOM 2188 C C . ALA A 1 280 ? -7.071 -12.602 5.293 1.00 82.69 280 ALA A C 1
ATOM 2190 O O . ALA A 1 280 ? -7.511 -13.613 5.842 1.00 82.69 280 ALA A O 1
ATOM 2191 N N . ARG A 1 281 ? -6.163 -12.686 4.314 1.00 80.44 281 ARG A N 1
ATOM 2192 C CA . ARG A 1 281 ? -5.632 -13.949 3.775 1.00 80.44 281 ARG A CA 1
ATOM 2193 C C . ARG A 1 281 ? -4.788 -14.727 4.778 1.00 80.44 281 ARG A C 1
ATOM 2195 O O . ARG A 1 281 ? -4.801 -15.954 4.732 1.00 80.44 281 ARG A O 1
ATOM 2202 N N . MET A 1 282 ? -4.103 -14.034 5.683 1.00 79.94 282 MET A N 1
ATOM 2203 C CA . MET A 1 282 ? -3.411 -14.645 6.823 1.00 79.94 282 MET A CA 1
ATOM 2204 C C . MET A 1 282 ? -4.368 -15.022 7.967 1.00 79.94 282 MET A C 1
ATOM 2206 O O . MET A 1 282 ? 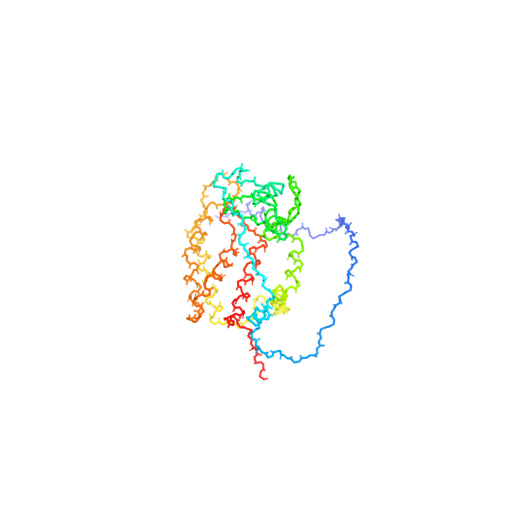-3.954 -15.644 8.941 1.00 79.94 282 MET A O 1
ATOM 2210 N N . GLY A 1 283 ? -5.654 -14.664 7.871 1.00 78.50 283 GLY A N 1
ATOM 2211 C CA . GLY A 1 283 ? -6.646 -14.915 8.916 1.00 78.50 283 GLY A CA 1
ATOM 2212 C C . GLY A 1 283 ? -6.468 -14.036 10.155 1.00 78.50 283 GLY A C 1
ATOM 2213 O O . GLY A 1 283 ? -6.981 -14.381 11.219 1.00 78.50 283 GLY A O 1
ATOM 2214 N N . ILE A 1 284 ? -5.743 -12.923 10.030 1.00 80.38 284 ILE A N 1
ATOM 2215 C CA . ILE A 1 284 ? -5.502 -11.952 11.105 1.00 80.38 284 ILE A CA 1
ATOM 2216 C C . ILE A 1 284 ? -6.734 -11.067 11.276 1.00 80.38 284 ILE A C 1
ATOM 2218 O O . ILE A 1 284 ? -7.225 -10.882 12.388 1.00 80.38 284 ILE A O 1
ATOM 2222 N N . ILE A 1 285 ? -7.288 -10.601 10.156 1.00 81.19 285 ILE A N 1
ATOM 2223 C CA . ILE A 1 285 ? -8.630 -10.023 10.100 1.00 81.19 285 ILE A CA 1
ATOM 2224 C C . ILE A 1 285 ? -9.577 -11.128 9.643 1.00 81.19 285 ILE A C 1
ATOM 2226 O O . ILE A 1 285 ? -9.355 -11.765 8.615 1.00 81.19 285 ILE A O 1
ATOM 2230 N N . LYS A 1 286 ? -10.628 -11.381 10.421 1.00 77.06 286 LYS A N 1
ATOM 2231 C CA . LYS A 1 286 ? -11.617 -12.421 10.128 1.00 77.06 286 LYS A CA 1
ATOM 2232 C C . LYS A 1 286 ? -12.970 -11.789 9.875 1.00 77.06 286 LYS A C 1
ATOM 2234 O O . LYS A 1 286 ? -13.301 -10.766 10.472 1.00 77.06 286 LYS A O 1
ATOM 2239 N N . GLU A 1 287 ? -13.760 -12.442 9.033 1.00 65.75 287 GLU A N 1
ATOM 2240 C CA . GLU A 1 287 ? -15.171 -12.117 8.913 1.00 65.75 287 GLU A CA 1
ATOM 2241 C C . GLU A 1 287 ? -15.835 -12.329 10.276 1.00 65.75 287 GLU A C 1
ATOM 2243 O O . GLU A 1 287 ? -15.707 -13.388 10.903 1.00 65.75 287 GLU A O 1
ATOM 2248 N N . GLY A 1 288 ? -16.495 -11.284 10.772 1.00 56.41 288 GLY A N 1
ATOM 2249 C CA . GLY A 1 288 ? -17.293 -11.385 11.978 1.00 56.41 288 GLY A CA 1
ATOM 2250 C C . GLY A 1 288 ? -18.469 -12.301 11.686 1.00 56.41 288 GLY A C 1
ATOM 2251 O O . GLY A 1 288 ? -19.461 -11.856 11.118 1.00 56.41 288 GLY A O 1
ATOM 2252 N N . ILE A 1 289 ? -18.373 -13.575 12.074 1.00 36.19 289 ILE A N 1
ATOM 2253 C CA . ILE A 1 289 ? -19.546 -14.443 12.137 1.00 36.19 289 ILE A CA 1
ATOM 2254 C C . ILE A 1 289 ? -20.447 -13.828 13.206 1.00 36.19 289 ILE A C 1
ATOM 2256 O O . ILE A 1 289 ? -20.276 -14.080 14.401 1.00 36.19 289 ILE A O 1
ATOM 2260 N N . ILE A 1 290 ? -21.405 -13.005 12.783 1.00 36.16 290 ILE A N 1
ATOM 2261 C CA . ILE A 1 290 ? -22.564 -12.703 13.609 1.00 36.16 290 ILE A CA 1
ATOM 2262 C C . ILE A 1 290 ? -23.305 -14.034 13.699 1.00 36.16 290 ILE A C 1
ATOM 2264 O O . ILE A 1 290 ? -24.089 -14.386 12.821 1.00 36.16 290 ILE A O 1
ATOM 2268 N N . LYS A 1 291 ? -22.997 -14.818 14.737 1.00 26.20 291 LYS A N 1
ATOM 2269 C CA . LYS A 1 291 ? -23.851 -15.921 15.161 1.00 26.20 291 LYS A CA 1
ATOM 2270 C C . LYS A 1 291 ? -25.143 -15.280 15.653 1.00 26.20 291 LYS A C 1
ATOM 2272 O O . LYS A 1 291 ? -25.279 -14.956 16.828 1.00 26.20 291 LYS A O 1
ATOM 2277 N N . LEU A 1 292 ? -26.048 -15.010 14.720 1.00 25.47 292 LEU A N 1
ATOM 2278 C CA . LEU A 1 292 ? -27.459 -14.935 15.040 1.00 25.47 292 LEU A CA 1
ATOM 2279 C C . LEU A 1 292 ? -27.816 -16.360 15.461 1.00 25.47 292 LEU A C 1
ATOM 2281 O O . LEU A 1 292 ? -27.658 -17.286 14.669 1.00 25.47 292 LEU A O 1
ATOM 2285 N N . TRP A 1 293 ? -28.086 -16.496 16.756 1.00 40.62 293 TRP A N 1
ATOM 2286 C CA . TRP A 1 293 ? -28.461 -17.714 17.467 1.00 40.62 293 TRP A CA 1
ATOM 2287 C C . TRP A 1 293 ? -29.355 -18.644 16.646 1.00 40.62 293 TRP A C 1
ATOM 2289 O O . TRP A 1 293 ? -30.309 -18.129 16.019 1.00 40.62 293 TRP A O 1
#

Solvent-accessible surface area (backbone atoms only — not comparable to full-atom values): 18861 Å² total; per-residue (Å²): 132,85,74,93,73,84,80,66,74,82,76,77,75,87,79,84,85,80,91,80,89,79,88,83,83,84,76,82,80,78,86,73,86,74,79,76,73,79,85,86,71,90,87,87,93,79,82,85,84,79,90,76,91,55,77,73,56,59,66,64,66,64,73,64,74,90,78,77,84,68,86,71,66,83,75,85,66,91,80,40,90,76,52,52,63,37,46,74,71,52,52,56,54,58,26,53,71,48,56,71,51,88,98,47,74,30,73,54,84,76,62,93,83,46,46,49,72,50,52,87,75,81,33,62,38,44,60,52,72,49,76,58,99,87,44,63,34,42,31,40,27,78,53,25,46,74,64,55,51,49,51,39,58,71,31,68,67,37,42,51,52,51,48,50,54,49,51,55,55,59,74,48,64,97,58,58,93,86,52,91,73,91,76,49,73,54,56,50,50,51,52,52,51,53,50,52,59,54,50,47,46,72,77,45,55,79,64,92,66,94,66,92,62,64,58,71,34,54,39,59,50,47,50,53,45,60,77,41,38,60,65,59,49,58,76,68,47,54,81,93,46,56,81,48,44,81,65,45,39,60,30,52,58,43,31,80,30,41,67,89,76,50,46,76,55,71,68,16,55,48,24,41,53,49,30,52,47,52,37,39,75,73,58,69,48,67,84,80,77,77,77,75,126

Sequence (293 aa):
MASTSHFTIFVSLLVLFSVLHPAIATTRKLAALIQEQPLLLNYHNGPLLKATIVWWETTGRYRGGPCTVVLGNQVLDENYSLGKSLKTPQLAALASKAGYGENSANFVFTSADVAIEGFCMSRCGTHGSGKGKTGKFAYAWKIQSLDDIRHFHESDSGKNFLGFVVALSESIRGRKISDPCHESPTVKTILSILQTLMQWIEEIPPVQQASRYGNVSYRTWHSRLEENSESLMLQFLPDDFKCATIEVVPYFTDSFGNSSRIDYGTGHETNFAAWLYCLARMGIIKEGIIKLW

Radius of gyration: 28.17 Å; Cα contacts (8 Å, |Δi|>4): 198; chains: 1; bounding box: 67×87×67 Å

Nearest PDB structures (foldseek):
  4lac-assembly1_B  TM=9.488E-01  e=6.504E-11  Homo sapiens
  2ixm-assembly1_A  TM=9.591E-01  e=1.321E-10  Homo sapiens
  4ny3-assembly2_B  TM=9.136E-01  e=4.564E-11  Homo sapiens
  4ny3-assembly1_A  TM=9.184E-01  e=1.043E-10  Homo sapiens
  2hv6-assembly2_B  TM=8.903E-01  e=1.402E-09  Homo sapiens

Secondary structure (DSSP, 8-state):
-----SSSSSSSSSSSS------------------PPP--------PPPPP---HHHHHHH---S------------TT-TT-SEE-HHHHHHHHHTT---TT-EEE----TT-EETTBTTTBS-EEEEEE-SS-EEEEEESS--HHHHHHHHHSHHHHHHHHHHHHHHHHTTT--TTS-----HHHHHHHHHHHHHHHHHHHSPPPP-S-SSS-THHHHHHHHHHHHHHHHHHTTS-GGGGGGHHHHHHHHHGGG-BTTTTB--HHHHHHHHHHHHHHHHTTSS--------

pLDDT: mean 70.05, std 21.09, range [25.47, 97.81]

Foldseek 3Di:
DDDDDPPPVPPPPPPDPDPDDDDDDDDPDPDDPPPDDPPPDDDDDDDDDDDDDCPVVVVVVPPDPDPPPDDAADDDDPPCVVDLEEEPVVQVVVQCVSDDDDVDEGEDDDDPSRHYPCPVPNAVAAWDWDADPPGIHTYTTPPHDPVVVVVLCVDPNNVLLVVLVVVVVVVCVPHDPPDDDDQDPLNVLVVVVVVVLVVVCVVQDFDDDPDPDAGLSVLVSLVVCLVCQLVSVVVQDDPVCSVVCVPLSVLVSLLPDDNVRNDDDVVSVSSVSVSVSVCVVVVSDDDPPPPPD

InterPro domains:
  IPR004327 Phosphotyrosyl phosphatase activator, PTPA [PF03095] (142-286)
  IPR004327 Phosphotyrosyl phosphatase activator, PTPA [PTHR10012] (141-287)
  IPR037218 PTPA superfamily [SSF140984] (142-287)

Mean predicted aligned error: 18.51 Å

Organism: Hevea brasiliensis (NCBI:txid3981)